Protein AF-0000000078609936 (afdb_homodimer)

Solvent-accessible surface area (backbone atoms only — not comparable to full-atom values): 14461 Å² total; per-residue (Å²): 125,81,81,44,64,32,33,32,39,34,33,35,51,44,32,39,37,24,22,34,67,86,50,51,72,57,31,73,45,75,51,58,82,78,28,38,71,59,34,57,35,74,35,74,93,67,32,30,40,36,34,35,38,33,44,96,86,47,60,43,38,38,35,34,33,41,46,78,72,37,40,74,68,59,70,50,76,42,81,54,53,74,68,55,82,39,42,52,22,44,23,64,28,79,80,76,42,29,40,36,36,30,29,50,79,80,22,31,33,32,36,23,42,66,67,22,80,50,69,47,80,49,41,70,70,94,47,58,59,46,60,43,53,43,60,37,66,82,40,124,80,81,45,63,31,34,32,39,34,34,28,53,45,33,38,36,23,22,35,67,87,50,51,74,58,31,74,44,76,50,58,83,78,30,39,69,60,34,58,38,75,34,72,92,68,32,31,41,36,34,34,38,34,43,94,86,46,60,43,38,38,36,34,33,42,46,76,73,37,41,72,67,60,70,50,75,41,82,54,54,74,69,56,82,40,41,52,23,44,25,63,28,78,80,76,43,29,37,36,36,31,30,50,80,79,23,31,33,33,36,24,40,65,67,23,80,49,69,46,80,50,43,69,68,94,48,55,61,44,59,42,52,42,61,36,66,82,40

Sequence (278 aa):
PNDLPPLLLIVNSDTIDVLYVNGTRTSTFGFLRGSGIQTLDYTYNKNTICRIESRQSSTQLKCVETSKTGKLTDEWIISTVPNLHNIRHMAVDWLTGNFYFVDHTSDTIFVCNFNGTVCVTLIDLDLHNPMAVAVDPTSPNDLPPLLLIVNSDTIDVLYVNGTRTSTFGFLRGSGIQTLDYTYNKNTICRIESRQSSTQLKCVETSKTGKLTDEWIISTVPNLHNIRHMAVDWLTGNFYFVDHTSDTIFVCNFNGTVCVTLIDLDLHNPMAVAVDPTS

Structure (mmCIF, N/CA/C/O backbone):
data_AF-0000000078609936-model_v1
#
loop_
_entity.id
_entity.type
_entity.pdbx_description
1 polymer 'Low-density lipoprotein receptor-related protein 1B'
#
loop_
_atom_site.group_PDB
_atom_site.id
_atom_site.type_symbol
_atom_site.label_atom_id
_atom_site.label_alt_id
_atom_site.label_comp_id
_atom_site.label_asym_id
_atom_site.label_entity_id
_atom_site.label_seq_id
_atom_site.pdbx_PDB_ins_code
_atom_site.Cartn_x
_atom_site.Cartn_y
_atom_site.Cartn_z
_atom_site.occupancy
_atom_site.B_iso_or_equiv
_atom_site.auth_seq_id
_atom_site.auth_comp_id
_atom_site.auth_asym_id
_atom_site.auth_atom_id
_atom_site.pdbx_PDB_model_num
ATOM 1 N N . PRO A 1 1 ? 2.799 -0.999 -29.484 1 37.53 1 PRO A N 1
ATOM 2 C CA . PRO A 1 1 ? 2.389 -1.051 -28.078 1 37.53 1 PRO A CA 1
ATOM 3 C C . PRO A 1 1 ? 2.955 -2.264 -27.344 1 37.53 1 PRO A C 1
ATOM 5 O O . PRO A 1 1 ? 2.744 -3.402 -27.766 1 37.53 1 PRO A O 1
ATOM 8 N N . ASN A 1 2 ? 4.102 -2.424 -27.016 1 45.56 2 ASN A N 1
ATOM 9 C CA . ASN A 1 2 ? 4.762 -3.646 -26.562 1 45.56 2 ASN A CA 1
ATOM 10 C C . ASN A 1 2 ? 4.023 -4.285 -25.391 1 45.56 2 ASN A C 1
ATOM 12 O O . ASN A 1 2 ? 3.715 -3.617 -24.406 1 45.56 2 ASN A O 1
ATOM 16 N N . ASP A 1 3 ? 2.988 -5.176 -25.641 1 59.59 3 ASP A N 1
ATOM 17 C CA . ASP A 1 3 ? 1.826 -5.801 -25.016 1 59.59 3 ASP A CA 1
ATOM 18 C C . ASP A 1 3 ? 2.24 -6.672 -23.828 1 59.59 3 ASP A C 1
ATOM 20 O O . ASP A 1 3 ? 2.127 -7.898 -23.891 1 59.59 3 ASP A O 1
ATOM 24 N N . LEU A 1 4 ? 3.281 -6.297 -23.094 1 68 4 LEU A N 1
ATOM 25 C CA . LEU A 1 4 ? 3.637 -7.215 -22.016 1 68 4 LEU A CA 1
ATOM 26 C C . LEU A 1 4 ? 2.506 -7.324 -21 1 68 4 LEU A C 1
ATOM 28 O O . LEU A 1 4 ? 1.785 -6.352 -20.75 1 68 4 LEU A O 1
ATOM 32 N N . PRO A 1 5 ? 2.385 -8.562 -20.594 1 77 5 PRO A N 1
ATOM 33 C CA . PRO A 1 5 ? 1.375 -8.75 -19.547 1 77 5 PRO A CA 1
ATOM 34 C C . PRO A 1 5 ? 1.674 -7.941 -18.297 1 77 5 PRO A C 1
ATOM 36 O O . PRO A 1 5 ? 2.814 -7.527 -18.078 1 77 5 PRO A O 1
ATOM 39 N N . PRO A 1 6 ? 0.628 -7.66 -17.594 1 84.38 6 PRO A N 1
ATOM 40 C CA . PRO A 1 6 ? 0.841 -6.969 -16.312 1 84.38 6 PRO A CA 1
ATOM 41 C C . PRO A 1 6 ? 1.849 -7.68 -15.422 1 84.38 6 PRO A C 1
ATOM 43 O O . PRO A 1 6 ? 1.932 -8.914 -15.438 1 84.38 6 PRO A O 1
ATOM 46 N N . LEU A 1 7 ? 2.602 -6.875 -14.742 1 88.19 7 LEU A N 1
ATOM 47 C CA . LEU A 1 7 ? 3.6 -7.391 -13.805 1 88.19 7 LEU A CA 1
ATOM 48 C C . LEU A 1 7 ? 3.084 -7.328 -12.375 1 88.19 7 LEU A C 1
ATOM 50 O O . LEU A 1 7 ? 2.361 -6.398 -12.008 1 88.19 7 LEU A O 1
ATOM 54 N N . LEU A 1 8 ? 3.518 -8.312 -11.641 1 90 8 LEU A N 1
ATOM 55 C CA . LEU A 1 8 ? 3.273 -8.352 -10.203 1 90 8 LEU A CA 1
ATOM 56 C C . LEU A 1 8 ? 4.582 -8.219 -9.43 1 90 8 LEU A C 1
ATOM 58 O O . LEU A 1 8 ? 5.59 -8.828 -9.789 1 90 8 LEU A O 1
ATOM 62 N N . LEU A 1 9 ? 4.508 -7.379 -8.492 1 88.69 9 LEU A N 1
ATOM 63 C CA . LEU A 1 9 ? 5.582 -7.277 -7.512 1 88.69 9 LEU A CA 1
ATOM 64 C C . LEU A 1 9 ? 5.168 -7.902 -6.184 1 88.69 9 LEU A C 1
ATOM 66 O O . LEU A 1 9 ? 4.141 -7.531 -5.613 1 88.69 9 LEU A O 1
ATOM 70 N N . ILE A 1 10 ? 5.965 -8.828 -5.75 1 90.31 10 ILE A N 1
ATOM 71 C CA . ILE A 1 10 ? 5.637 -9.539 -4.516 1 90.31 10 ILE A CA 1
ATOM 72 C C . ILE A 1 10 ? 6.789 -9.414 -3.525 1 90.31 10 ILE A C 1
ATOM 74 O O . ILE A 1 10 ? 7.945 -9.672 -3.871 1 90.31 10 ILE A O 1
ATOM 78 N N . VAL A 1 11 ? 6.406 -8.969 -2.41 1 86.5 11 VAL A N 1
ATOM 79 C CA . VAL A 1 11 ? 7.379 -8.961 -1.324 1 86.5 11 VAL A CA 1
ATOM 80 C C . VAL A 1 11 ? 7.25 -10.25 -0.51 1 86.5 11 VAL A C 1
ATOM 82 O O . VAL A 1 11 ? 6.219 -10.492 0.115 1 86.5 11 VAL A O 1
ATOM 85 N N . ASN A 1 12 ? 8.359 -10.867 -0.574 1 85.44 12 ASN A N 1
ATOM 86 C CA . ASN A 1 12 ? 8.492 -12.086 0.213 1 85.44 12 ASN A CA 1
ATOM 87 C C . ASN A 1 12 ? 9.43 -11.891 1.402 1 85.44 12 ASN A C 1
ATOM 89 O O . ASN A 1 12 ? 10.008 -10.812 1.568 1 85.44 12 ASN A O 1
ATOM 93 N N . SER A 1 13 ? 9.43 -12.695 2.457 1 76.62 13 SER A N 1
ATOM 94 C CA . SER A 1 13 ? 10.203 -12.578 3.693 1 76.62 13 SER A CA 1
ATOM 95 C C . SER A 1 13 ? 11.594 -12.023 3.426 1 76.62 13 SER A C 1
ATOM 97 O O . SER A 1 13 ? 12.039 -11.094 4.098 1 76.62 13 SER A O 1
ATOM 99 N N . ASP A 1 14 ? 12.25 -12.469 2.297 1 80.94 14 ASP A N 1
ATOM 100 C CA . ASP A 1 14 ? 13.625 -12.023 2.109 1 80.94 14 ASP A CA 1
ATOM 101 C C . ASP A 1 14 ? 13.883 -11.617 0.66 1 80.94 14 ASP A C 1
ATOM 103 O O . ASP A 1 14 ? 15.023 -11.391 0.263 1 80.94 14 ASP A O 1
ATOM 107 N N . THR A 1 15 ? 12.781 -11.477 -0.071 1 85.5 15 THR A N 1
ATOM 108 C CA . THR A 1 15 ? 12.992 -11.133 -1.472 1 85.5 15 THR A CA 1
ATOM 109 C C . THR A 1 15 ? 11.844 -10.266 -1.991 1 85.5 15 THR A C 1
ATOM 111 O O . THR A 1 15 ? 10.781 -10.195 -1.376 1 85.5 15 THR A O 1
ATOM 114 N N . ILE A 1 16 ? 12.141 -9.586 -3.018 1 85.81 16 ILE A N 1
ATOM 115 C CA . ILE A 1 16 ? 11.133 -9.023 -3.904 1 85.81 16 ILE A CA 1
ATOM 116 C C . ILE A 1 16 ? 11.125 -9.781 -5.23 1 85.81 16 ILE A C 1
ATOM 118 O O . ILE A 1 16 ? 12.156 -9.883 -5.898 1 85.81 16 ILE A O 1
ATOM 122 N N . ASP A 1 17 ? 10 -10.297 -5.551 1 88.75 17 ASP A N 1
ATOM 123 C CA . ASP A 1 17 ? 9.828 -11.008 -6.812 1 88.75 17 ASP A CA 1
ATOM 124 C C . ASP A 1 17 ? 8.992 -10.188 -7.797 1 88.75 17 ASP A C 1
ATOM 126 O O . ASP A 1 17 ? 7.996 -9.578 -7.41 1 88.75 17 ASP A O 1
ATOM 130 N N . VAL A 1 18 ? 9.5 -10.203 -9.016 1 88.25 18 VAL A N 1
ATOM 131 C CA . VAL A 1 18 ? 8.719 -9.625 -10.102 1 88.25 18 VAL A CA 1
ATOM 132 C C . VAL A 1 18 ? 8.258 -10.734 -11.047 1 88.25 18 VAL A C 1
ATOM 134 O O . VAL A 1 18 ? 9.078 -11.523 -11.531 1 88.25 18 VAL A O 1
ATOM 137 N N . LEU A 1 19 ? 6.988 -10.75 -11.234 1 89.25 19 LEU A N 1
ATOM 138 C CA . LEU A 1 19 ? 6.422 -11.805 -12.07 1 89.25 19 LEU A CA 1
ATOM 139 C C . LEU A 1 19 ? 5.336 -11.25 -12.984 1 89.25 19 LEU A C 1
ATOM 141 O O . LEU A 1 19 ? 4.715 -10.227 -12.672 1 89.25 19 LEU A O 1
ATOM 145 N N . TYR A 1 20 ? 5.191 -11.969 -14.109 1 85.44 20 TYR A N 1
ATOM 146 C CA . TYR A 1 20 ? 3.982 -11.727 -14.891 1 85.44 20 TYR A CA 1
ATOM 147 C C . TYR A 1 20 ? 2.764 -12.344 -14.219 1 85.44 20 TYR A C 1
ATOM 149 O O . TYR A 1 20 ? 2.895 -13.266 -13.406 1 85.44 20 TYR A O 1
ATOM 157 N N . VAL A 1 21 ? 1.626 -11.797 -14.539 1 83.44 21 VAL A N 1
ATOM 158 C CA . VAL A 1 21 ? 0.38 -12.242 -13.922 1 83.44 21 VAL A CA 1
ATOM 159 C C . VAL A 1 21 ? 0.156 -13.719 -14.227 1 83.44 21 VAL A C 1
ATOM 161 O O . VAL A 1 21 ? -0.569 -14.406 -13.5 1 83.44 21 VAL A O 1
ATOM 164 N N . ASN A 1 22 ? 0.786 -14.219 -15.203 1 79.06 22 ASN A N 1
ATOM 165 C CA . ASN A 1 22 ? 0.624 -15.633 -15.523 1 79.06 22 ASN A CA 1
ATOM 166 C C . ASN A 1 22 ? 1.526 -16.516 -14.664 1 79.06 22 ASN A C 1
ATOM 168 O O . ASN A 1 22 ? 1.56 -17.734 -14.836 1 79.06 22 ASN A O 1
ATOM 172 N N . GLY A 1 23 ? 2.262 -15.867 -13.844 1 78.94 23 GLY A N 1
ATOM 173 C CA . GLY A 1 23 ? 3.066 -16.609 -12.883 1 78.94 23 GLY A CA 1
ATOM 174 C C . GLY A 1 23 ? 4.527 -16.719 -13.289 1 78.94 23 GLY A C 1
ATOM 175 O O . GLY A 1 23 ? 5.359 -17.172 -12.508 1 78.94 23 GLY A O 1
ATOM 176 N N . THR A 1 24 ? 4.852 -16.25 -14.461 1 82.44 24 THR A N 1
ATOM 177 C CA . THR A 1 24 ? 6.242 -16.312 -14.898 1 82.44 24 THR A CA 1
ATOM 178 C C . THR A 1 24 ? 7.09 -15.281 -14.164 1 82.44 24 THR A C 1
ATOM 180 O O . THR A 1 24 ? 6.805 -14.086 -14.227 1 82.44 24 THR A O 1
ATOM 183 N N . ARG A 1 25 ? 8.094 -15.82 -13.484 1 85.25 25 ARG A N 1
ATOM 184 C CA . ARG A 1 25 ? 8.984 -14.938 -12.742 1 85.25 25 ARG A CA 1
ATOM 185 C C . ARG A 1 25 ? 10 -14.281 -13.672 1 85.25 25 ARG A C 1
ATOM 187 O O . ARG A 1 25 ? 10.617 -14.945 -14.5 1 85.25 25 ARG A O 1
ATOM 194 N N . THR A 1 26 ? 10.141 -13.023 -13.523 1 86.19 26 THR A N 1
ATOM 195 C CA . THR A 1 26 ? 11.062 -12.281 -14.383 1 86.19 26 THR A CA 1
ATOM 196 C C . THR A 1 26 ? 12.328 -11.906 -13.617 1 86.19 26 THR A C 1
ATOM 198 O O . THR A 1 26 ? 13.43 -11.922 -14.18 1 86.19 26 THR A O 1
ATOM 201 N N . SER A 1 27 ? 12.219 -11.531 -12.406 1 86.94 27 SER A N 1
ATOM 202 C CA . SER A 1 27 ? 13.359 -11.133 -11.586 1 86.94 27 SER A CA 1
ATOM 203 C C . SER A 1 27 ? 13.078 -11.352 -10.102 1 86.94 27 SER A C 1
ATOM 205 O O . SER A 1 27 ? 11.914 -11.391 -9.688 1 86.94 27 SER A O 1
ATOM 207 N N . THR A 1 28 ? 14.117 -11.609 -9.398 1 84.69 28 THR A N 1
ATOM 208 C CA . THR A 1 28 ? 14.109 -11.672 -7.941 1 84.69 28 THR A CA 1
ATOM 209 C C . THR A 1 28 ? 15.242 -10.828 -7.359 1 84.69 28 THR A C 1
ATOM 211 O O . THR A 1 28 ? 16.359 -10.828 -7.883 1 84.69 28 THR A O 1
ATOM 214 N N . PHE A 1 29 ? 14.852 -10.031 -6.434 1 80.56 29 PHE A N 1
ATOM 215 C CA . PHE A 1 29 ? 15.852 -9.281 -5.684 1 80.56 29 PHE A CA 1
ATOM 216 C C . PHE A 1 29 ? 15.898 -9.734 -4.23 1 80.56 29 PHE A C 1
ATOM 218 O O . PHE A 1 29 ? 14.875 -9.75 -3.549 1 80.56 29 PHE A O 1
ATOM 225 N N . GLY A 1 30 ? 17.109 -10.078 -3.93 1 78.88 30 GLY A N 1
ATOM 226 C CA . GLY A 1 30 ? 17.297 -10.523 -2.559 1 78.88 30 GLY A CA 1
ATOM 227 C C . GLY A 1 30 ? 17.844 -9.438 -1.646 1 78.88 30 GLY A C 1
ATOM 228 O O . GLY A 1 30 ? 18.594 -8.57 -2.088 1 78.88 30 GLY A O 1
ATOM 229 N N . PHE A 1 31 ? 17.234 -9.375 -0.523 1 76.81 31 PHE A N 1
ATOM 230 C CA . PHE A 1 31 ? 17.875 -8.578 0.516 1 76.81 31 PHE A CA 1
ATOM 231 C C . PHE A 1 31 ? 18.484 -9.469 1.587 1 76.81 31 PHE A C 1
ATOM 233 O O . PHE A 1 31 ? 18.375 -10.688 1.526 1 76.81 31 PHE A O 1
ATOM 240 N N . LEU A 1 32 ? 19.375 -8.906 2.328 1 68 32 LEU A N 1
ATOM 241 C CA . LEU A 1 32 ? 20.141 -9.672 3.311 1 68 32 LEU A CA 1
ATOM 242 C C . LEU A 1 32 ? 19.203 -10.492 4.199 1 68 32 LEU A C 1
ATOM 244 O O . LEU A 1 32 ? 18.125 -10.023 4.578 1 68 32 LEU A O 1
ATOM 248 N N . ARG A 1 33 ? 19.688 -11.727 4.246 1 69.81 33 ARG A N 1
ATOM 249 C CA . ARG A 1 33 ? 18.938 -12.602 5.152 1 69.81 33 ARG A CA 1
ATOM 250 C C . ARG A 1 33 ? 18.781 -11.945 6.523 1 69.81 33 ARG A C 1
ATOM 252 O O . ARG A 1 33 ? 19.703 -11.336 7.043 1 69.81 33 ARG A O 1
ATOM 259 N N . GLY A 1 34 ? 17.703 -12.078 7 1 73.19 34 GLY A N 1
ATOM 260 C CA . GLY A 1 34 ? 17.422 -11.469 8.289 1 73.19 34 GLY A CA 1
ATOM 261 C C . GLY A 1 34 ? 16.922 -10.039 8.172 1 73.19 34 GLY A C 1
ATOM 262 O O . GLY A 1 34 ? 16.531 -9.43 9.164 1 73.19 34 GLY A O 1
ATOM 263 N N . SER A 1 35 ? 17.078 -9.625 6.934 1 77.62 35 SER A N 1
ATOM 264 C CA . SER A 1 35 ? 16.5 -8.289 6.75 1 77.62 35 SER A CA 1
ATOM 265 C C . SER A 1 35 ? 14.984 -8.359 6.602 1 77.62 35 SER A C 1
ATOM 267 O O . SER A 1 35 ? 14.453 -9.281 5.98 1 77.62 35 SER A O 1
ATOM 269 N N . GLY A 1 36 ? 14.352 -7.551 7.359 1 80.19 36 GLY A N 1
ATOM 270 C CA . GLY A 1 36 ? 12.906 -7.426 7.246 1 80.19 36 GLY A CA 1
ATOM 271 C C . GLY A 1 36 ? 12.469 -6.207 6.457 1 80.19 36 GLY A C 1
ATOM 272 O O . GLY A 1 36 ? 13.133 -5.164 6.504 1 80.19 36 GLY A O 1
ATOM 273 N N . ILE A 1 37 ? 11.57 -6.391 5.578 1 83.38 37 ILE A N 1
ATOM 274 C CA . ILE A 1 37 ? 10.93 -5.254 4.914 1 83.38 37 ILE A CA 1
ATOM 275 C C . ILE A 1 37 ? 9.773 -4.738 5.77 1 83.38 37 ILE A C 1
ATOM 277 O O . ILE A 1 37 ? 8.844 -5.488 6.086 1 83.38 37 ILE A O 1
ATOM 281 N N . GLN A 1 38 ? 9.883 -3.48 6.152 1 85.62 38 GLN A N 1
ATOM 282 C CA . GLN A 1 38 ? 8.82 -2.891 6.961 1 85.62 38 GLN A CA 1
ATOM 283 C C . GLN A 1 38 ? 7.641 -2.469 6.094 1 85.62 38 GLN A C 1
ATOM 285 O O . GLN A 1 38 ? 6.484 -2.689 6.461 1 85.62 38 GLN A O 1
ATOM 290 N N . THR A 1 39 ? 7.953 -1.766 5.016 1 87.06 39 THR A N 1
ATOM 291 C CA . THR A 1 39 ? 6.949 -1.295 4.066 1 87.06 39 THR A CA 1
ATOM 292 C C . THR A 1 39 ? 7.574 -1.027 2.701 1 87.06 39 THR A C 1
ATOM 294 O O . THR A 1 39 ? 8.797 -0.937 2.58 1 87.06 39 THR A O 1
ATOM 297 N N . LEU A 1 40 ? 6.672 -0.896 1.697 1 87.88 40 LEU A N 1
ATOM 298 C CA . LEU A 1 40 ? 7.133 -0.568 0.352 1 87.88 40 LEU A CA 1
ATOM 299 C C . LEU A 1 40 ? 6.055 0.188 -0.42 1 87.88 40 LEU A C 1
ATOM 301 O O . LEU A 1 40 ? 4.883 0.167 -0.041 1 87.88 40 LEU A O 1
ATOM 305 N N . ASP A 1 41 ? 6.496 0.862 -1.392 1 88.31 41 ASP A N 1
ATOM 306 C CA . ASP A 1 41 ? 5.598 1.5 -2.35 1 88.31 41 ASP A CA 1
ATOM 307 C C . ASP A 1 41 ? 6.145 1.388 -3.771 1 88.31 41 ASP A C 1
ATOM 309 O O . ASP A 1 41 ? 7.34 1.584 -4 1 88.31 41 ASP A O 1
ATOM 313 N N . TYR A 1 42 ? 5.281 0.998 -4.652 1 86.88 42 TYR A N 1
ATOM 314 C CA . TYR A 1 42 ? 5.625 0.943 -6.07 1 86.88 42 TYR A CA 1
ATOM 315 C C . TYR A 1 42 ? 5.012 2.115 -6.824 1 86.88 42 TYR A C 1
ATOM 317 O O . TYR A 1 42 ? 3.797 2.322 -6.785 1 86.88 42 TYR A O 1
ATOM 325 N N . THR A 1 43 ? 5.887 2.869 -7.477 1 86.62 43 THR A N 1
ATOM 326 C CA . THR A 1 43 ? 5.438 3.992 -8.289 1 86.62 43 THR A CA 1
ATOM 327 C C . THR A 1 43 ? 5.402 3.609 -9.766 1 86.62 43 THR A C 1
ATOM 329 O O . THR A 1 43 ? 6.434 3.613 -10.438 1 86.62 43 THR A O 1
ATOM 332 N N . TYR A 1 44 ? 4.211 3.426 -10.234 1 77.38 44 TYR A N 1
ATOM 333 C CA . TYR A 1 44 ? 4.031 2.92 -11.586 1 77.38 44 TYR A CA 1
ATOM 334 C C . TYR A 1 44 ? 4.578 3.904 -12.617 1 77.38 44 TYR A C 1
ATOM 336 O O . TYR A 1 44 ? 5.215 3.502 -13.594 1 77.38 44 TYR A O 1
ATOM 344 N N . ASN A 1 45 ? 4.328 5.125 -12.352 1 79.62 45 ASN A N 1
ATOM 345 C CA . ASN A 1 45 ? 4.723 6.137 -13.328 1 79.62 45 ASN A CA 1
ATOM 346 C C . ASN A 1 45 ? 6.238 6.293 -13.391 1 79.62 45 ASN A C 1
ATOM 348 O O . ASN A 1 45 ? 6.766 6.855 -14.352 1 79.62 45 ASN A O 1
ATOM 352 N N . LYS A 1 46 ? 6.898 5.805 -12.422 1 84.75 46 LYS A N 1
ATOM 353 C CA . LYS A 1 46 ? 8.352 5.941 -12.391 1 84.75 46 LYS A CA 1
ATOM 354 C C . LYS A 1 46 ? 9.031 4.582 -12.484 1 84.75 46 LYS A C 1
ATOM 356 O O . LYS A 1 46 ? 10.266 4.504 -12.539 1 84.75 46 LYS A O 1
ATOM 361 N N . ASN A 1 47 ? 8.297 3.572 -12.484 1 86.44 47 ASN A N 1
ATOM 362 C CA . ASN A 1 47 ? 8.828 2.215 -12.477 1 86.44 47 ASN A CA 1
ATOM 363 C C . ASN A 1 47 ? 9.859 2.025 -11.367 1 86.44 47 ASN A C 1
ATOM 365 O O . ASN A 1 47 ? 10.961 1.533 -11.617 1 86.44 47 ASN A O 1
ATOM 369 N N . THR A 1 48 ? 9.469 2.391 -10.234 1 90.5 48 THR A N 1
ATOM 370 C CA . THR A 1 48 ? 10.391 2.383 -9.102 1 90.5 48 THR A CA 1
ATOM 371 C C . THR A 1 48 ? 9.742 1.744 -7.879 1 90.5 48 THR A C 1
ATOM 373 O O . THR A 1 48 ? 8.578 2.004 -7.582 1 90.5 48 THR A O 1
ATOM 376 N N . ILE A 1 49 ? 10.547 0.938 -7.203 1 89.88 49 ILE A N 1
ATOM 377 C CA . ILE A 1 49 ? 10.164 0.369 -5.914 1 89.88 49 ILE A CA 1
ATOM 378 C C . ILE A 1 49 ? 10.984 1.017 -4.801 1 89.88 49 ILE A C 1
ATOM 380 O O . ILE A 1 49 ? 12.219 1.025 -4.855 1 89.88 49 ILE A O 1
ATOM 384 N N . CYS A 1 50 ? 10.305 1.56 -3.885 1 92.81 50 CYS A N 1
ATOM 385 C CA . CYS A 1 50 ? 10.969 2.027 -2.678 1 92.81 50 CYS A CA 1
ATOM 386 C C . CYS A 1 50 ? 10.523 1.223 -1.461 1 92.81 50 CYS A C 1
ATOM 388 O O . CYS A 1 50 ? 9.344 0.896 -1.326 1 92.81 50 CYS A O 1
ATOM 390 N N . ARG A 1 51 ? 11.492 0.935 -0.581 1 91.12 51 ARG A N 1
ATOM 391 C CA . ARG A 1 51 ? 11.203 0.095 0.575 1 91.12 51 ARG A CA 1
ATOM 392 C C . ARG A 1 51 ? 12.008 0.534 1.792 1 91.12 51 ARG A C 1
ATOM 394 O O . ARG A 1 51 ? 13.102 1.084 1.651 1 91.12 51 ARG A O 1
ATOM 401 N N . ILE A 1 52 ? 11.406 0.309 2.873 1 92.31 52 ILE A N 1
ATOM 402 C CA . ILE A 1 52 ? 12.148 0.43 4.125 1 92.31 52 ILE A CA 1
ATOM 403 C C . ILE A 1 52 ? 12.578 -0.953 4.605 1 92.31 52 ILE A C 1
ATOM 405 O O . ILE A 1 52 ? 11.742 -1.813 4.879 1 92.31 52 ILE A O 1
ATOM 409 N N . GLU A 1 53 ? 13.867 -1.1 4.66 1 89.25 53 GLU A N 1
ATOM 410 C CA . GLU A 1 53 ? 14.484 -2.371 5.031 1 89.25 53 GLU A CA 1
ATOM 411 C C . GLU A 1 53 ? 15.164 -2.277 6.395 1 89.25 53 GLU A C 1
ATOM 413 O O . GLU A 1 53 ? 15.953 -1.366 6.637 1 89.25 53 GLU A O 1
ATOM 418 N N . SER A 1 54 ? 14.695 -3.225 7.242 1 88.75 54 SER A N 1
ATOM 419 C CA . SER A 1 54 ? 15.32 -3.293 8.555 1 88.75 54 SER A CA 1
ATOM 420 C C . SER A 1 54 ? 16.328 -4.441 8.633 1 88.75 54 SER A C 1
ATOM 422 O O . SER A 1 54 ? 16.016 -5.562 8.219 1 88.75 54 SER A O 1
ATOM 424 N N . ARG A 1 55 ? 17.547 -4.074 9.07 1 84.56 55 ARG A N 1
ATOM 425 C CA . ARG A 1 55 ? 18.594 -5.039 9.383 1 84.56 55 ARG A CA 1
ATOM 426 C C . ARG A 1 55 ? 18.875 -5.078 10.883 1 84.56 55 ARG A C 1
ATOM 428 O O . ARG A 1 55 ? 18.234 -4.363 11.656 1 84.56 55 ARG A O 1
ATOM 435 N N . GLN A 1 56 ? 19.641 -6.004 11.25 1 82.31 56 GLN A N 1
ATOM 436 C CA . GLN A 1 56 ? 19.984 -6.133 12.664 1 82.31 56 GLN A CA 1
ATOM 437 C C . GLN A 1 56 ? 20.484 -4.812 13.227 1 82.31 56 GLN A C 1
ATOM 439 O O . GLN A 1 56 ? 20.156 -4.445 14.359 1 82.31 56 GLN A O 1
ATOM 444 N N . SER A 1 57 ? 21.156 -3.998 12.438 1 82.44 57 SER A N 1
ATOM 445 C CA . SER A 1 57 ? 21.828 -2.838 13.016 1 82.44 57 SER A CA 1
ATOM 446 C C . SER A 1 57 ? 21.297 -1.538 12.422 1 82.44 57 SER A C 1
ATOM 448 O O . SER A 1 57 ? 21.656 -0.45 12.875 1 82.44 57 SER A O 1
ATOM 450 N N . SER A 1 58 ? 20.531 -1.675 11.453 1 87.38 58 SER A N 1
ATOM 451 C CA . SER A 1 58 ? 20.141 -0.42 10.812 1 87.38 58 SER A CA 1
ATOM 452 C C . SER A 1 58 ? 18.859 -0.578 10.016 1 87.38 58 SER A C 1
ATOM 454 O O . SER A 1 58 ? 18.484 -1.691 9.633 1 87.38 58 SER A O 1
ATOM 456 N N . THR A 1 59 ? 18.172 0.504 9.906 1 92.81 59 THR A N 1
ATOM 457 C CA . THR A 1 59 ? 17.031 0.63 9.016 1 92.81 59 THR A CA 1
ATOM 458 C C . THR A 1 59 ? 17.328 1.613 7.887 1 92.81 59 THR A C 1
ATOM 460 O O . THR A 1 59 ? 17.859 2.701 8.125 1 92.81 59 THR A O 1
ATOM 463 N N . GLN A 1 60 ? 17.031 1.147 6.637 1 92.62 60 GLN A N 1
ATOM 464 C CA . GLN A 1 60 ? 17.344 1.986 5.484 1 92.62 60 GLN A CA 1
ATOM 465 C C . GLN A 1 60 ? 16.156 2.1 4.547 1 92.62 60 GLN A C 1
ATOM 467 O O . GLN A 1 60 ? 15.375 1.155 4.41 1 92.62 60 GLN A O 1
ATOM 472 N N . LEU A 1 61 ? 16.094 3.293 3.967 1 95.81 61 LEU A N 1
ATOM 473 C CA . LEU A 1 61 ? 15.219 3.49 2.82 1 95.81 61 LEU A CA 1
ATOM 474 C C . LEU A 1 61 ? 15.977 3.293 1.512 1 95.81 61 LEU A C 1
ATOM 476 O O . LEU A 1 61 ? 16.969 3.98 1.254 1 95.81 61 LEU A O 1
ATOM 480 N N . LYS A 1 62 ? 15.484 2.297 0.689 1 92.5 62 LYS A N 1
ATOM 481 C CA . LYS A 1 62 ? 16.109 1.965 -0.588 1 92.5 62 LYS A CA 1
ATOM 482 C C . LYS A 1 62 ? 15.094 2.004 -1.725 1 92.5 62 LYS A C 1
ATOM 484 O O . LYS A 1 62 ? 13.945 1.58 -1.554 1 92.5 62 LYS A O 1
ATOM 489 N N . CYS A 1 63 ? 15.57 2.477 -2.84 1 93.31 63 CYS A N 1
ATOM 490 C CA . CYS A 1 63 ? 14.75 2.48 -4.043 1 93.31 63 CYS A CA 1
ATOM 491 C C . CYS A 1 63 ? 15.477 1.81 -5.203 1 93.31 63 CYS A C 1
ATOM 493 O O . CYS A 1 63 ? 16.703 1.85 -5.277 1 93.31 63 CYS A O 1
ATOM 495 N N . VAL A 1 64 ? 14.656 1.108 -6.004 1 90.81 64 VAL A N 1
ATOM 496 C CA . VAL A 1 64 ? 15.211 0.422 -7.164 1 90.81 64 VAL A CA 1
ATOM 497 C C . VAL A 1 64 ? 14.297 0.636 -8.375 1 90.81 64 VAL A C 1
ATOM 499 O O . VAL A 1 64 ? 13.07 0.608 -8.25 1 90.81 64 VAL A O 1
ATOM 502 N N . GLU A 1 65 ? 14.898 0.853 -9.5 1 90.5 65 GLU A N 1
ATOM 503 C CA . GLU A 1 65 ? 14.148 0.968 -10.742 1 90.5 65 GLU A CA 1
ATOM 504 C C . GLU A 1 65 ? 13.883 -0.404 -11.352 1 90.5 65 GLU A C 1
ATOM 506 O O . GLU A 1 65 ? 14.719 -1.304 -11.258 1 90.5 65 GLU A O 1
ATOM 511 N N . THR A 1 66 ? 12.664 -0.509 -11.898 1 84.81 66 THR A N 1
ATOM 512 C CA . THR A 1 66 ? 12.305 -1.722 -12.625 1 84.81 66 THR A CA 1
ATOM 513 C C . THR A 1 66 ? 12.141 -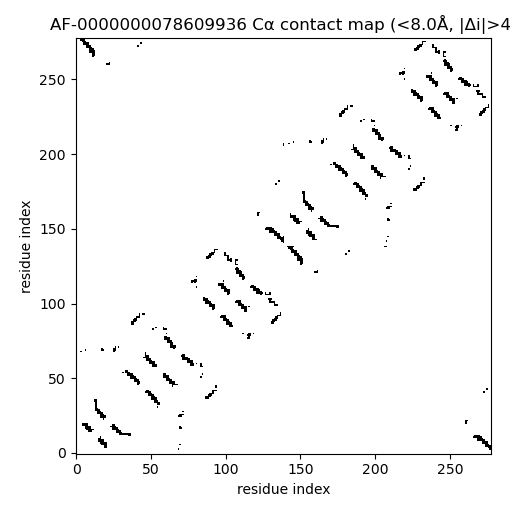1.434 -14.109 1 84.81 66 THR A C 1
ATOM 515 O O . THR A 1 66 ? 11.594 -0.397 -14.492 1 84.81 66 THR A O 1
ATOM 518 N N . SER A 1 67 ? 12.672 -2.293 -14.961 1 85 67 SER A N 1
ATOM 519 C CA . SER A 1 67 ? 12.43 -2.16 -16.391 1 85 67 SER A CA 1
ATOM 520 C C . SER A 1 67 ? 11.023 -2.609 -16.766 1 85 67 SER A C 1
ATOM 522 O O . SER A 1 67 ? 10.312 -3.18 -15.938 1 85 67 SER A O 1
ATOM 524 N N . LYS A 1 68 ? 10.727 -2.381 -18.016 1 77.88 68 LYS A N 1
ATOM 525 C CA . LYS A 1 68 ? 9.422 -2.799 -18.5 1 77.88 68 LYS A CA 1
ATOM 526 C C . LYS A 1 68 ? 9.297 -4.32 -18.516 1 77.88 68 LYS A C 1
ATOM 528 O O . LYS A 1 68 ? 8.188 -4.855 -18.484 1 77.88 68 LYS A O 1
ATOM 533 N N . THR A 1 69 ? 10.406 -4.953 -18.453 1 78.19 69 THR A N 1
ATOM 534 C CA . THR A 1 69 ? 10.406 -6.41 -18.469 1 78.19 69 THR A CA 1
ATOM 535 C C . THR A 1 69 ? 10.57 -6.957 -17.047 1 78.19 69 THR A C 1
ATOM 537 O O . THR A 1 69 ? 10.734 -8.164 -16.859 1 78.19 69 THR A O 1
ATOM 540 N N . GLY A 1 70 ? 10.531 -6.031 -16.125 1 82 70 GLY A N 1
ATOM 541 C CA . GLY A 1 70 ? 10.562 -6.453 -14.727 1 82 70 GLY A CA 1
ATOM 542 C C . GLY A 1 70 ? 11.969 -6.676 -14.203 1 82 70 GLY A C 1
ATOM 543 O O . GLY A 1 70 ? 12.148 -7.238 -13.117 1 82 70 GLY A O 1
ATOM 544 N N . LYS A 1 71 ? 12.945 -6.301 -15 1 85 71 LYS A N 1
ATOM 545 C CA . LYS A 1 71 ? 14.32 -6.391 -14.508 1 85 71 LYS A CA 1
ATOM 546 C C . LYS A 1 71 ? 14.633 -5.238 -13.555 1 85 71 LYS A C 1
ATOM 548 O O . LYS A 1 71 ? 14.273 -4.09 -13.828 1 85 71 LYS A O 1
ATOM 553 N N . LEU A 1 72 ? 15.211 -5.652 -12.422 1 83.38 72 LEU A N 1
ATOM 554 C CA . LEU A 1 72 ? 15.648 -4.633 -11.469 1 83.38 72 LEU A CA 1
ATOM 555 C C . LEU A 1 72 ? 17.016 -4.07 -11.867 1 83.38 72 LEU A C 1
ATOM 557 O O . LEU A 1 72 ? 17.953 -4.828 -12.125 1 83.38 72 LEU A O 1
ATOM 561 N N . THR A 1 73 ? 17.125 -2.78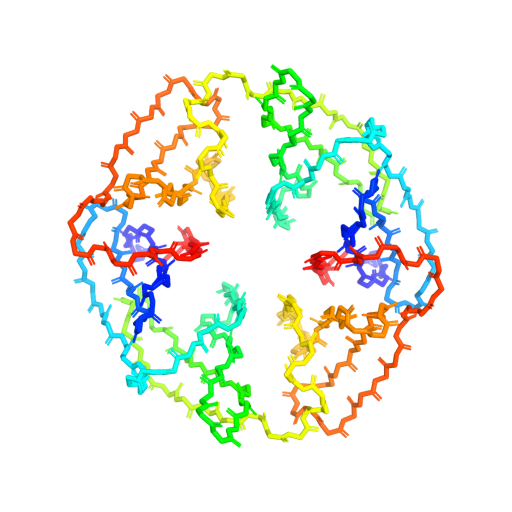9 -12 1 84 73 THR A N 1
ATOM 562 C CA . THR A 1 73 ? 18.312 -2.156 -12.578 1 84 73 THR A CA 1
ATOM 563 C C . THR A 1 73 ? 19.062 -1.357 -11.516 1 84 73 THR A C 1
ATOM 565 O O . THR A 1 73 ? 19.703 -1.935 -10.633 1 84 73 THR A O 1
ATOM 568 N N . ASP A 1 74 ? 18.906 -0.091 -11.422 1 86.38 74 ASP A N 1
ATOM 569 C CA . ASP A 1 74 ? 19.656 0.796 -10.539 1 86.38 74 ASP A CA 1
ATOM 570 C C . ASP A 1 74 ? 18.984 0.914 -9.172 1 86.38 74 ASP A C 1
ATOM 572 O O . ASP A 1 74 ? 17.766 1.08 -9.086 1 86.38 74 ASP A O 1
ATOM 576 N N . GLU A 1 75 ? 19.828 0.747 -8.164 1 89.12 75 GLU A N 1
ATOM 577 C CA . GLU A 1 75 ? 19.359 0.917 -6.793 1 89.12 75 GLU A CA 1
ATOM 578 C C . GLU A 1 75 ? 20.094 2.053 -6.09 1 89.12 75 GLU A C 1
ATOM 580 O O . GLU A 1 75 ? 21.297 2.23 -6.281 1 89.12 75 GLU A O 1
ATOM 585 N N . TRP A 1 76 ? 19.328 2.877 -5.246 1 93.56 76 TRP A N 1
ATOM 586 C CA . TRP A 1 76 ? 19.938 3.93 -4.445 1 93.56 76 TRP A CA 1
ATOM 587 C C . TRP A 1 76 ? 19.359 3.959 -3.037 1 93.56 76 TRP A C 1
ATOM 589 O O . TRP A 1 76 ? 18.266 3.43 -2.803 1 93.56 76 TRP A O 1
ATOM 599 N N . ILE A 1 77 ? 20.172 4.508 -2.154 1 93.81 77 ILE A N 1
ATOM 600 C CA . ILE A 1 77 ? 19.812 4.559 -0.741 1 93.81 77 ILE A CA 1
ATOM 601 C C . ILE A 1 77 ? 19.516 6 -0.33 1 93.81 77 ILE A C 1
ATOM 603 O O . ILE A 1 77 ? 20.25 6.918 -0.723 1 93.81 77 ILE A O 1
ATOM 607 N N . ILE A 1 78 ? 18.438 6.18 0.408 1 95.06 78 ILE A N 1
ATOM 608 C CA . ILE A 1 78 ? 18.156 7.453 1.056 1 95.06 78 ILE A CA 1
ATOM 609 C C . ILE A 1 78 ? 18.375 7.332 2.561 1 95.06 78 ILE A C 1
ATOM 611 O O . ILE A 1 78 ? 17.594 6.691 3.262 1 95.06 78 ILE A O 1
ATOM 615 N N . SER A 1 79 ? 19.328 7.922 3.102 1 89.94 79 SER A N 1
ATOM 616 C CA . SER A 1 79 ? 19.781 7.676 4.469 1 89.94 79 SER A CA 1
ATOM 617 C C . SER A 1 79 ? 19.422 8.844 5.383 1 89.94 79 SER A C 1
ATOM 619 O O . SER A 1 79 ? 19.656 8.789 6.59 1 89.94 79 SER A O 1
ATOM 621 N N . THR A 1 80 ? 18.828 9.797 4.879 1 91.62 80 THR A N 1
ATOM 622 C CA . THR A 1 80 ? 18.672 11.039 5.633 1 91.62 80 THR A CA 1
ATOM 623 C C . THR A 1 80 ? 17.312 11.094 6.312 1 91.62 80 THR A C 1
ATOM 625 O O . THR A 1 80 ? 17.047 11.992 7.125 1 91.62 80 THR A O 1
ATOM 628 N N . VAL A 1 81 ? 16.438 10.156 6.039 1 94.12 81 VAL A N 1
ATOM 629 C CA . VAL A 1 81 ? 15.109 10.164 6.633 1 94.12 81 VAL A CA 1
ATOM 630 C C . VAL A 1 81 ? 15.195 9.75 8.102 1 94.12 81 VAL A C 1
ATOM 632 O O . VAL A 1 81 ? 15.766 8.703 8.43 1 94.12 81 VAL A O 1
ATOM 635 N N . PRO A 1 82 ? 14.641 10.5 8.953 1 92.19 82 PRO A N 1
ATOM 636 C CA . PRO A 1 82 ? 14.727 10.18 10.383 1 92.19 82 PRO A CA 1
ATOM 637 C C . PRO A 1 82 ? 13.766 9.07 10.797 1 92.19 82 PRO A C 1
ATOM 639 O O . PRO A 1 82 ? 12.766 8.828 10.117 1 92.19 82 PRO A O 1
ATOM 642 N N . ASN A 1 83 ? 14.055 8.43 11.844 1 92.25 83 ASN A N 1
ATOM 643 C CA . ASN A 1 83 ? 13.188 7.516 12.578 1 92.25 83 ASN A CA 1
ATOM 644 C C . ASN A 1 83 ? 12.594 6.453 11.656 1 92.25 83 ASN A C 1
ATOM 646 O O . ASN A 1 83 ? 11.422 6.09 11.805 1 92.25 83 ASN A O 1
ATOM 650 N N . LEU A 1 84 ? 13.297 5.973 10.773 1 94.56 84 LEU A N 1
ATOM 651 C CA . LEU A 1 84 ? 12.828 4.969 9.828 1 94.56 84 LEU A CA 1
ATOM 652 C C . LEU A 1 84 ? 12.312 3.729 10.555 1 94.56 84 LEU A C 1
ATOM 654 O O . LEU A 1 84 ? 11.398 3.057 10.07 1 94.56 84 LEU A O 1
ATOM 658 N N . HIS A 1 85 ? 12.844 3.41 11.727 1 92.75 85 HIS A N 1
ATOM 659 C CA . HIS A 1 85 ? 12.469 2.215 12.469 1 92.75 85 HIS A CA 1
ATOM 660 C C . HIS A 1 85 ? 11.031 2.314 12.992 1 92.75 85 HIS A C 1
ATOM 662 O O . HIS A 1 85 ? 10.422 1.302 13.336 1 92.75 85 HIS A O 1
ATOM 668 N N . ASN A 1 86 ? 10.547 3.531 13 1 94.81 86 ASN A N 1
ATOM 669 C CA . ASN A 1 86 ? 9.195 3.744 13.508 1 94.81 86 ASN A CA 1
ATOM 670 C C . ASN A 1 86 ? 8.164 3.703 12.383 1 94.81 86 ASN A C 1
ATOM 672 O O . ASN A 1 86 ? 6.961 3.768 12.641 1 94.81 86 ASN A O 1
ATOM 676 N N . ILE A 1 87 ? 8.594 3.557 11.195 1 95.06 87 ILE A N 1
ATOM 677 C CA . ILE A 1 87 ? 7.684 3.727 10.062 1 95.06 87 ILE A CA 1
ATOM 678 C C . ILE A 1 87 ? 6.836 2.467 9.891 1 95.06 87 ILE A C 1
ATOM 680 O O . ILE A 1 87 ? 7.371 1.358 9.812 1 95.06 87 ILE A O 1
ATOM 684 N N . ARG A 1 88 ? 5.594 2.719 9.836 1 90 88 ARG A N 1
ATOM 685 C CA . ARG A 1 88 ? 4.652 1.628 9.609 1 90 88 ARG A CA 1
ATOM 686 C C . ARG A 1 88 ? 4.312 1.496 8.133 1 90 88 ARG A C 1
ATOM 688 O O . ARG A 1 88 ? 4.113 0.387 7.629 1 90 88 ARG A O 1
ATOM 695 N N . HIS A 1 89 ? 4.121 2.623 7.492 1 91.31 89 HIS A N 1
ATOM 696 C CA . HIS A 1 89 ? 3.723 2.646 6.09 1 91.31 89 HIS A CA 1
ATOM 697 C C . HIS A 1 89 ? 4.32 3.85 5.367 1 91.31 89 HIS A C 1
ATOM 699 O O . HIS A 1 89 ? 4.645 4.859 6 1 91.31 89 HIS A O 1
ATOM 705 N N . MET A 1 90 ? 4.426 3.689 4.039 1 94.19 90 MET A N 1
ATOM 706 C CA . MET A 1 90 ? 4.996 4.746 3.207 1 94.19 90 MET A CA 1
ATOM 707 C C . MET A 1 90 ? 4.234 4.871 1.892 1 94.19 90 MET A C 1
ATOM 709 O O . MET A 1 90 ? 3.783 3.869 1.332 1 94.19 90 MET A O 1
ATOM 713 N N . ALA A 1 91 ? 4.102 6.09 1.45 1 92.44 91 ALA A N 1
ATOM 714 C CA . ALA A 1 91 ? 3.592 6.398 0.117 1 92.44 91 ALA A CA 1
ATOM 715 C C . ALA A 1 91 ? 4.52 7.363 -0.616 1 92.44 91 ALA A C 1
ATOM 717 O O . ALA A 1 91 ? 5.098 8.266 -0.002 1 92.44 91 ALA A O 1
ATOM 718 N N . VAL A 1 92 ? 4.59 7.18 -1.914 1 93.31 92 VAL A N 1
ATOM 719 C CA . VAL A 1 92 ? 5.449 8.031 -2.73 1 93.31 92 VAL A CA 1
ATOM 720 C C . VAL A 1 92 ? 4.598 8.82 -3.721 1 93.31 92 VAL A C 1
ATOM 722 O O . VAL A 1 92 ? 3.758 8.258 -4.422 1 93.31 92 VAL A O 1
ATOM 725 N N . ASP A 1 93 ? 4.859 10.109 -3.709 1 90.69 93 ASP A N 1
ATOM 726 C CA . ASP A 1 93 ? 4.266 10.977 -4.723 1 90.69 93 ASP A CA 1
ATOM 727 C C . ASP A 1 93 ? 5.051 10.906 -6.031 1 90.69 93 ASP A C 1
ATOM 729 O O . ASP A 1 93 ? 6.16 11.438 -6.125 1 90.69 93 ASP A O 1
ATOM 733 N N . TRP A 1 94 ? 4.434 10.391 -7.031 1 86.5 94 TRP A N 1
ATOM 734 C CA . TRP A 1 94 ? 5.188 10.164 -8.258 1 86.5 94 TRP A CA 1
ATOM 735 C C . TRP A 1 94 ? 5.469 11.477 -8.977 1 86.5 94 TRP A C 1
ATOM 737 O O . TRP A 1 94 ? 6.367 11.547 -9.82 1 86.5 94 TRP A O 1
ATOM 747 N N . LEU A 1 95 ? 4.785 12.453 -8.695 1 87.88 95 LEU A N 1
ATOM 748 C CA . LEU A 1 95 ? 4.988 13.742 -9.352 1 87.88 95 LEU A CA 1
ATOM 749 C C . LEU A 1 95 ? 6.164 14.484 -8.727 1 87.88 95 LEU A C 1
ATOM 751 O O . LEU A 1 95 ? 7.066 14.93 -9.438 1 87.88 95 LEU A O 1
ATOM 755 N N . THR A 1 96 ? 6.18 14.648 -7.488 1 91 96 THR A N 1
ATOM 756 C CA . THR A 1 96 ? 7.199 15.445 -6.816 1 91 96 THR A CA 1
ATOM 757 C C . THR A 1 96 ? 8.352 14.562 -6.344 1 91 96 THR A C 1
ATOM 759 O O . THR A 1 96 ? 9.461 15.055 -6.109 1 91 96 THR A O 1
ATOM 762 N N . GLY A 1 97 ? 8.031 13.383 -6.16 1 92.88 97 GLY A N 1
ATOM 763 C CA . GLY A 1 97 ? 9.016 12.469 -5.602 1 92.88 97 GLY A CA 1
ATOM 764 C C . GLY A 1 97 ? 9.055 12.484 -4.086 1 92.88 97 GLY A C 1
ATOM 765 O O . GLY A 1 97 ? 9.906 11.828 -3.477 1 92.88 97 GLY A O 1
ATOM 766 N N . ASN A 1 98 ? 8.125 13.148 -3.5 1 94.88 98 ASN A N 1
ATOM 767 C CA . ASN A 1 98 ? 8.102 13.219 -2.043 1 94.88 98 ASN A CA 1
ATOM 768 C C . ASN A 1 98 ? 7.652 11.891 -1.431 1 94.88 98 ASN A C 1
ATOM 770 O O . ASN A 1 98 ? 6.859 11.164 -2.029 1 94.88 98 ASN A O 1
ATOM 774 N N . PHE A 1 99 ? 8.156 11.648 -0.22 1 96.31 99 PHE A N 1
ATOM 775 C CA . PHE A 1 99 ? 7.781 10.484 0.569 1 96.31 99 PHE A CA 1
ATOM 776 C C . PHE A 1 99 ? 6.859 10.875 1.717 1 96.31 99 PHE A C 1
ATOM 778 O O . PHE A 1 99 ? 7.129 11.844 2.434 1 96.31 99 PHE A O 1
ATOM 785 N N . TYR A 1 100 ? 5.852 10.141 1.9 1 94.88 100 TYR A N 1
ATOM 786 C CA . TYR A 1 100 ? 4.957 10.305 3.043 1 94.88 100 TYR A CA 1
ATOM 787 C C . TYR A 1 100 ? 5.02 9.086 3.955 1 94.88 100 TYR A C 1
ATOM 789 O O . TYR A 1 100 ? 4.93 7.945 3.488 1 94.88 100 TYR A O 1
ATOM 797 N N . PHE A 1 101 ? 5.125 9.367 5.234 1 96.12 101 PHE A N 1
ATOM 798 C CA . PHE A 1 101 ? 5.363 8.281 6.18 1 96.12 101 PHE A CA 1
ATOM 799 C C . PHE A 1 101 ? 4.348 8.32 7.316 1 96.12 101 PHE A C 1
ATOM 801 O O . PHE A 1 101 ? 3.992 9.391 7.801 1 96.12 101 PHE A O 1
ATOM 808 N N . VAL A 1 102 ? 3.996 7.152 7.695 1 94.5 102 VAL A N 1
ATOM 809 C CA . VAL A 1 102 ? 3.25 6.977 8.938 1 94.5 102 VAL A CA 1
ATOM 810 C C . VAL A 1 102 ? 4.199 6.543 10.055 1 94.5 102 VAL A C 1
ATOM 812 O O . VAL A 1 102 ? 4.797 5.465 9.984 1 94.5 102 VAL A O 1
ATOM 815 N N . ASP A 1 103 ? 4.348 7.375 10.984 1 95.31 103 ASP A N 1
ATOM 816 C CA . ASP A 1 103 ? 5.094 7.012 12.18 1 95.31 103 ASP A CA 1
ATOM 817 C C . ASP A 1 103 ? 4.16 6.484 13.273 1 95.31 103 ASP A C 1
ATOM 819 O O . ASP A 1 103 ? 3.41 7.254 13.875 1 95.31 103 ASP A O 1
ATOM 823 N N . HIS A 1 104 ? 4.281 5.215 13.586 1 91 104 HIS A N 1
ATOM 824 C CA . HIS A 1 104 ? 3.322 4.598 14.5 1 91 104 HIS A CA 1
ATOM 825 C C . HIS A 1 104 ? 3.699 4.852 15.953 1 91 104 HIS A C 1
ATOM 827 O O . HIS A 1 104 ? 2.887 4.637 16.859 1 91 104 HIS A O 1
ATOM 833 N N . THR A 1 105 ? 4.934 5.137 16.234 1 93.62 105 THR A N 1
ATOM 834 C CA . THR A 1 105 ? 5.363 5.418 17.609 1 93.62 105 THR A CA 1
ATOM 835 C C . THR A 1 105 ? 4.867 6.789 18.062 1 93.62 105 THR A C 1
ATOM 837 O O . THR A 1 105 ? 4.324 6.926 19.156 1 93.62 105 THR A O 1
ATOM 840 N N . SER A 1 106 ? 5.027 7.852 17.234 1 93.5 106 SER A N 1
ATOM 841 C CA . SER A 1 106 ? 4.621 9.211 17.578 1 93.5 106 SER A CA 1
ATOM 842 C C . SER A 1 106 ? 3.203 9.5 17.094 1 93.5 106 SER A C 1
ATOM 844 O O . SER A 1 106 ? 2.641 10.555 17.406 1 93.5 106 SER A O 1
ATOM 846 N N . ASP A 1 107 ? 2.648 8.617 16.391 1 93.56 107 ASP A N 1
ATOM 847 C CA . ASP A 1 107 ? 1.335 8.82 15.789 1 93.56 107 ASP A CA 1
ATOM 848 C C . ASP A 1 107 ? 1.307 10.102 14.961 1 93.56 107 ASP A C 1
ATOM 850 O O . ASP A 1 107 ? 0.465 10.969 15.188 1 93.56 107 ASP A O 1
ATOM 854 N N . THR A 1 108 ? 2.184 10.148 13.969 1 93.69 108 THR A N 1
ATOM 855 C CA . THR A 1 108 ? 2.275 11.305 13.094 1 93.69 108 THR A CA 1
ATOM 856 C C . THR A 1 108 ? 2.43 10.875 11.641 1 93.69 108 THR A C 1
ATOM 858 O O . THR A 1 108 ? 2.785 9.727 11.359 1 93.69 108 THR A O 1
ATOM 861 N N . ILE A 1 109 ? 2.055 11.781 10.805 1 94.06 109 ILE A N 1
ATOM 862 C CA . ILE A 1 109 ? 2.379 11.703 9.391 1 94.06 109 ILE A CA 1
ATOM 863 C C . ILE A 1 109 ? 3.369 12.805 9.023 1 94.06 109 ILE A C 1
ATOM 865 O O . ILE A 1 109 ? 3.146 13.977 9.336 1 94.06 109 ILE A O 1
ATOM 869 N N . PHE A 1 110 ? 4.434 12.398 8.336 1 95.44 110 PHE A N 1
ATOM 870 C CA . PHE A 1 110 ? 5.387 13.406 7.895 1 95.44 110 PHE A CA 1
ATOM 871 C C . PHE A 1 110 ? 5.812 13.156 6.457 1 95.44 110 PHE A C 1
ATOM 873 O O . PHE A 1 110 ? 5.547 12.086 5.902 1 95.44 110 PHE A O 1
ATOM 880 N N . VAL A 1 111 ? 6.344 14.242 5.902 1 95.25 111 VAL A N 1
ATOM 881 C CA . VAL A 1 111 ? 6.754 14.195 4.504 1 95.25 111 VAL A CA 1
ATOM 882 C C . VAL A 1 111 ? 8.227 14.57 4.383 1 95.25 111 VAL A C 1
ATOM 884 O O . VAL A 1 111 ? 8.727 15.398 5.148 1 95.25 111 VAL A O 1
ATOM 887 N N . CYS A 1 112 ? 8.898 13.82 3.553 1 96.81 112 CYS A N 1
ATOM 888 C CA . CYS A 1 112 ? 10.266 14.172 3.174 1 96.81 112 CYS A CA 1
ATOM 889 C C . CYS A 1 112 ? 10.375 14.391 1.669 1 96.81 112 CYS A C 1
ATOM 891 O O . CYS A 1 112 ? 9.656 13.766 0.892 1 96.81 112 CYS A O 1
ATOM 893 N N . ASN A 1 113 ? 11.281 15.328 1.325 1 96.44 113 ASN A N 1
ATOM 894 C CA . ASN A 1 113 ? 11.516 15.508 -0.104 1 96.44 113 ASN A CA 1
ATOM 895 C C . ASN A 1 113 ? 12.25 14.312 -0.707 1 96.44 113 ASN A C 1
ATOM 897 O O . ASN A 1 113 ? 12.617 13.383 0.01 1 96.44 113 ASN A O 1
ATOM 901 N N . PHE A 1 114 ? 12.453 14.352 -2.045 1 93.5 114 PHE A N 1
ATOM 902 C CA . PHE A 1 114 ? 12.859 13.195 -2.838 1 93.5 114 PHE A CA 1
ATOM 903 C C . PHE A 1 114 ? 14.203 12.656 -2.355 1 93.5 114 PHE A C 1
ATOM 905 O O . PHE A 1 114 ? 14.484 11.461 -2.494 1 93.5 114 PHE A O 1
ATOM 912 N N . ASN A 1 115 ? 14.977 13.461 -1.756 1 94 115 ASN A N 1
ATOM 913 C CA . ASN A 1 115 ? 16.281 12.992 -1.294 1 94 115 ASN A CA 1
ATOM 914 C C . ASN A 1 115 ? 16.328 12.875 0.226 1 94 115 ASN A C 1
ATOM 916 O O . ASN A 1 115 ? 17.375 12.562 0.797 1 94 115 ASN A O 1
ATOM 920 N N . GLY A 1 116 ? 15.219 13.086 0.888 1 95.12 116 GLY A N 1
ATOM 921 C CA . GLY A 1 116 ? 15.094 12.859 2.32 1 95.12 116 GLY A CA 1
ATOM 922 C C . GLY A 1 116 ? 15.773 13.93 3.152 1 95.12 116 GLY A C 1
ATOM 923 O O . GLY A 1 116 ? 15.883 13.797 4.371 1 95.12 116 GLY A O 1
ATOM 924 N N . THR A 1 117 ? 16.297 15.016 2.555 1 94.88 117 THR A N 1
ATOM 925 C CA . THR A 1 117 ? 17.078 16.016 3.271 1 94.88 117 THR A CA 1
ATOM 926 C C . THR A 1 117 ? 16.156 16.953 4.066 1 94.88 117 THR A C 1
ATOM 928 O O . THR A 1 117 ? 16.578 17.5 5.09 1 94.88 117 THR A O 1
ATOM 931 N N . VAL A 1 118 ? 14.984 17.219 3.578 1 96.56 118 VAL A N 1
ATOM 932 C CA . VAL A 1 118 ? 14 18.031 4.277 1 96.56 118 VAL A CA 1
ATOM 933 C C . VAL A 1 118 ? 12.773 17.203 4.613 1 96.56 118 VAL A C 1
ATOM 935 O O . VAL A 1 118 ? 12.133 16.641 3.721 1 96.56 118 VAL A O 1
ATOM 938 N N . CYS A 1 119 ? 12.523 17.188 5.883 1 96.38 119 CYS A N 1
ATOM 939 C CA . CYS A 1 119 ? 11.344 16.484 6.379 1 96.38 119 CYS A CA 1
ATOM 940 C C . CYS A 1 119 ? 10.508 17.391 7.273 1 96.38 119 CYS A C 1
ATOM 942 O O . CYS A 1 119 ? 11.055 18.141 8.086 1 96.38 119 CYS A O 1
ATOM 944 N N . VAL A 1 120 ? 9.156 17.297 7.023 1 93.88 120 VAL A N 1
ATOM 945 C CA . VAL A 1 120 ? 8.234 18.125 7.789 1 93.88 120 VAL A CA 1
ATOM 946 C C . VAL A 1 120 ? 7.059 17.281 8.273 1 93.88 120 VAL A C 1
ATOM 948 O O . VAL A 1 120 ? 6.535 16.453 7.527 1 93.88 120 VAL A O 1
ATOM 951 N N . THR A 1 121 ? 6.664 17.516 9.547 1 93.69 121 THR A N 1
ATOM 952 C CA . THR A 1 121 ? 5.453 16.875 10.055 1 93.69 121 THR A CA 1
ATOM 953 C C . THR A 1 121 ? 4.211 17.531 9.461 1 93.69 121 THR A C 1
ATOM 955 O O . THR A 1 121 ? 4.051 18.75 9.531 1 93.69 121 THR A O 1
ATOM 958 N N . LEU A 1 122 ? 3.361 16.688 8.844 1 90.5 122 LEU A N 1
ATOM 959 C CA . LEU A 1 122 ? 2.148 17.203 8.219 1 90.5 122 LEU A CA 1
ATOM 960 C C . LEU A 1 122 ? 0.97 17.141 9.18 1 90.5 122 LEU A C 1
ATOM 962 O O . LEU A 1 122 ? 0.157 18.062 9.234 1 90.5 122 LEU A O 1
ATOM 966 N N . ILE A 1 123 ? 0.854 16.047 9.82 1 89.19 123 ILE A N 1
ATOM 967 C CA . ILE A 1 123 ? -0.263 15.812 10.727 1 89.19 123 ILE A CA 1
ATOM 968 C C . ILE A 1 123 ? 0.254 15.227 12.039 1 89.19 123 ILE A C 1
ATOM 970 O O . ILE A 1 123 ? 0.977 14.227 12.039 1 89.19 123 ILE A O 1
ATOM 974 N N . ASP A 1 124 ? -0.111 15.797 13.078 1 86.44 124 ASP A N 1
ATOM 975 C CA . ASP A 1 124 ? 0.297 15.281 14.383 1 86.44 124 ASP A CA 1
ATOM 976 C C . ASP A 1 124 ? -0.874 15.281 15.359 1 86.44 124 ASP A C 1
ATOM 978 O O . ASP A 1 124 ? -0.721 14.891 16.516 1 86.44 124 ASP A O 1
ATOM 982 N N . LEU A 1 125 ? -2.004 15.711 14.906 1 78.38 125 LEU A N 1
ATOM 983 C CA . LEU A 1 125 ? -3.143 15.766 15.82 1 78.38 125 LEU A CA 1
ATOM 984 C C . LEU A 1 125 ? -4.242 14.805 15.367 1 78.38 125 LEU A C 1
ATOM 986 O O . LEU A 1 125 ? -4.398 14.555 14.172 1 78.38 125 LEU A O 1
ATOM 990 N N . ASP A 1 126 ? -4.898 14.258 16.234 1 81.12 126 ASP A N 1
ATOM 991 C CA . ASP A 1 126 ? -6.109 13.469 16.047 1 81.12 126 ASP A CA 1
ATOM 992 C C . ASP A 1 126 ? -5.816 12.203 15.25 1 81.12 126 ASP A C 1
ATOM 994 O O . ASP A 1 126 ? -6.652 11.75 14.469 1 81.12 126 ASP A O 1
ATOM 998 N N . LEU A 1 127 ? -4.609 11.812 15.328 1 85.19 127 LEU A N 1
ATOM 999 C CA . LEU A 1 127 ? -4.289 10.5 14.789 1 85.19 127 LEU A CA 1
ATOM 1000 C C . LEU A 1 127 ? -4.234 9.453 15.898 1 85.19 127 LEU A C 1
ATOM 1002 O O . LEU A 1 127 ? -3.525 9.633 16.891 1 85.19 127 LEU A O 1
ATOM 1006 N N . HIS A 1 128 ? -5.09 8.477 15.75 1 85.88 128 HIS A N 1
ATOM 1007 C CA . HIS A 1 128 ? -5.145 7.367 16.703 1 85.88 128 HIS A CA 1
ATOM 1008 C C . HIS A 1 128 ? -4.688 6.066 16.062 1 85.88 128 HIS A C 1
ATOM 1010 O O . HIS A 1 128 ? -5.504 5.309 15.523 1 85.88 128 HIS A O 1
ATOM 1016 N N . ASN A 1 129 ? -3.422 5.797 16.156 1 86 129 ASN A N 1
ATOM 1017 C CA . ASN A 1 129 ? -2.826 4.586 15.602 1 86 129 ASN A CA 1
ATOM 1018 C C . ASN A 1 129 ? -2.994 4.527 14.086 1 86 129 ASN A C 1
ATOM 1020 O O . ASN A 1 129 ? -3.582 3.582 13.555 1 86 129 ASN A O 1
ATOM 1024 N N . PRO A 1 130 ? -2.457 5.617 13.414 1 88.31 130 PRO A N 1
ATOM 1025 C CA . PRO A 1 130 ? -2.547 5.59 11.953 1 88.31 130 PRO A CA 1
ATOM 1026 C C . PRO A 1 130 ? -1.875 4.367 11.336 1 88.31 130 PRO A C 1
ATOM 1028 O O . PRO A 1 130 ? -0.803 3.953 11.789 1 88.31 130 PRO A O 1
ATOM 1031 N N . MET A 1 131 ? -2.516 3.811 10.305 1 85.81 131 MET A N 1
ATOM 1032 C CA . MET A 1 131 ? -2.07 2.52 9.789 1 85.81 131 MET A CA 1
ATOM 1033 C C . MET A 1 131 ? -1.497 2.666 8.383 1 85.81 131 MET A C 1
ATOM 1035 O O . MET A 1 131 ? -0.584 1.932 8 1 85.81 131 MET A O 1
ATOM 1039 N N . ALA A 1 132 ? -2.074 3.59 7.656 1 88.06 132 ALA A N 1
ATOM 1040 C CA . ALA A 1 132 ? -1.68 3.668 6.25 1 88.06 132 ALA A CA 1
ATOM 1041 C C . ALA A 1 132 ? -1.84 5.086 5.715 1 88.06 132 ALA A C 1
ATOM 1043 O O . ALA A 1 132 ? -2.586 5.891 6.277 1 88.06 132 ALA A O 1
ATOM 1044 N N . VAL A 1 133 ? -1.101 5.332 4.625 1 90.94 133 VAL A N 1
ATOM 1045 C CA . VAL A 1 133 ? -1.178 6.609 3.924 1 90.94 133 VAL A CA 1
ATOM 1046 C C . VAL A 1 133 ? -1.098 6.375 2.416 1 90.94 133 VAL A C 1
ATOM 1048 O O . VAL A 1 133 ? -0.398 5.469 1.958 1 90.94 133 VAL A O 1
ATOM 1051 N N . ALA A 1 134 ? -1.86 7.105 1.657 1 88.44 134 ALA A N 1
ATOM 1052 C CA . ALA A 1 134 ? -1.771 7.188 0.202 1 88.44 134 ALA A CA 1
ATOM 1053 C C . ALA A 1 134 ? -1.793 8.641 -0.268 1 88.44 134 ALA A C 1
ATOM 1055 O O . ALA A 1 134 ? -2.301 9.516 0.434 1 88.44 134 ALA A O 1
ATOM 1056 N N . VAL A 1 135 ? -1.197 8.844 -1.385 1 88.38 135 VAL A N 1
ATOM 1057 C CA . VAL A 1 135 ? -1.106 10.203 -1.904 1 88.38 135 VAL A CA 1
ATOM 1058 C C . VAL A 1 135 ? -1.668 10.258 -3.324 1 88.38 135 VAL A C 1
ATOM 1060 O O . VAL A 1 135 ? -1.324 9.422 -4.164 1 88.38 135 VAL A O 1
ATOM 1063 N N . ASP A 1 136 ? -2.59 11.156 -3.521 1 84.38 136 ASP A N 1
ATOM 1064 C CA . ASP A 1 136 ? -3.043 11.516 -4.863 1 84.38 136 ASP A CA 1
ATOM 1065 C C . ASP A 1 136 ? -2.393 12.812 -5.332 1 84.38 136 ASP A C 1
ATOM 1067 O O . ASP A 1 136 ? -2.836 13.906 -4.961 1 84.38 136 ASP A O 1
ATOM 1071 N N . PRO A 1 137 ? -1.438 12.695 -6.203 1 79.12 137 PRO A N 1
ATOM 1072 C CA . PRO A 1 137 ? -0.675 13.891 -6.582 1 79.12 137 PRO A CA 1
ATOM 1073 C C . PRO A 1 137 ? -1.442 14.805 -7.535 1 79.12 137 PRO A C 1
ATOM 1075 O O . PRO A 1 137 ? -1.062 15.961 -7.723 1 79.12 137 PRO A O 1
ATOM 1078 N N . THR A 1 138 ? -2.408 14.305 -8.375 1 70.94 138 THR A N 1
ATOM 1079 C CA . THR A 1 138 ? -3.061 15.086 -9.422 1 70.94 138 THR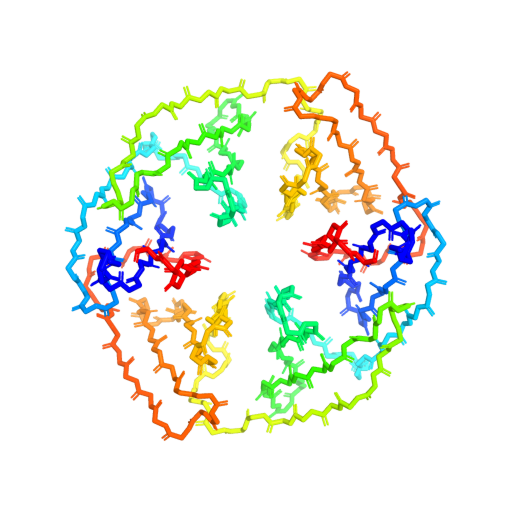 A CA 1
ATOM 1080 C C . THR A 1 138 ? -4.445 15.539 -8.969 1 70.94 138 THR A C 1
ATOM 1082 O O . THR A 1 138 ? -5.258 15.969 -9.789 1 70.94 138 THR A O 1
ATOM 1085 N N . SER A 1 139 ? -4.613 15.594 -7.688 1 63.03 139 SER A N 1
ATOM 1086 C CA . SER A 1 139 ? -5.938 16.078 -7.309 1 63.03 139 S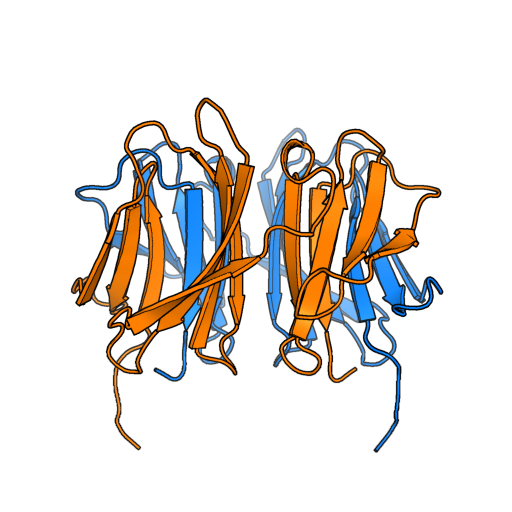ER A CA 1
ATOM 1087 C C . SER A 1 139 ? -6.18 17.5 -7.82 1 63.03 139 SER A C 1
ATOM 1089 O O . SER A 1 139 ? -5.23 18.234 -8.062 1 63.03 139 SER A O 1
ATOM 1091 N N . PRO B 1 1 ? -6.605 23.875 -15.492 1 37.97 1 PRO B N 1
ATOM 1092 C CA . PRO B 1 1 ? -5.973 22.797 -14.719 1 37.97 1 PRO B CA 1
ATOM 1093 C C . PRO B 1 1 ? -6.336 22.859 -13.234 1 37.97 1 PRO B C 1
ATOM 1095 O O . PRO B 1 1 ? -6.133 23.875 -12.578 1 37.97 1 PRO B O 1
ATOM 1098 N N . ASN B 1 2 ? -7.398 22.531 -12.766 1 45.69 2 ASN B N 1
ATOM 1099 C CA . ASN B 1 2 ? -7.902 22.844 -11.43 1 45.69 2 ASN B CA 1
ATOM 1100 C C . ASN B 1 2 ? -6.926 22.391 -10.344 1 45.69 2 ASN B C 1
ATOM 1102 O O . ASN B 1 2 ? -6.434 21.266 -10.383 1 45.69 2 ASN B O 1
ATOM 1106 N N . ASP B 1 3 ? -5.965 23.266 -9.891 1 60.16 3 ASP B N 1
ATOM 1107 C CA . ASP B 1 3 ? -4.699 23.344 -9.172 1 60.16 3 ASP B CA 1
ATOM 1108 C C . ASP B 1 3 ? -4.855 22.844 -7.738 1 60.16 3 ASP B C 1
ATOM 1110 O O . ASP B 1 3 ? -4.473 23.516 -6.785 1 60.16 3 ASP B O 1
ATOM 1114 N N . LEU B 1 4 ? -5.766 21.875 -7.492 1 68 4 LEU B N 1
ATOM 1115 C CA . LEU B 1 4 ? -5.871 21.516 -6.086 1 68 4 LEU B CA 1
ATOM 1116 C C . LEU B 1 4 ? -4.594 20.828 -5.605 1 68 4 LEU B C 1
ATOM 1118 O O . LEU B 1 4 ? -3.924 20.141 -6.375 1 68 4 LEU B O 1
ATOM 1122 N N . PRO B 1 5 ? -4.324 21.219 -4.387 1 77.19 5 PRO B N 1
ATOM 1123 C CA . PRO B 1 5 ? -3.158 20.547 -3.807 1 77.19 5 PRO B CA 1
ATOM 1124 C C . PRO B 1 5 ? -3.322 19.031 -3.721 1 77.19 5 PRO B C 1
ATOM 1126 O O . PRO B 1 5 ? -4.445 18.531 -3.77 1 77.19 5 PRO B O 1
ATOM 1129 N N . PRO B 1 6 ? -2.203 18.391 -3.703 1 84.69 6 PRO B N 1
ATOM 1130 C CA . PRO B 1 6 ? -2.271 16.938 -3.529 1 84.69 6 PRO B CA 1
ATOM 1131 C C . PRO B 1 6 ? -3.068 16.531 -2.291 1 84.69 6 PRO B C 1
ATOM 1133 O O . PRO B 1 6 ? -3.059 17.234 -1.284 1 84.69 6 PRO B O 1
ATOM 1136 N N . LEU B 1 7 ? -3.762 15.445 -2.461 1 88.38 7 LEU B N 1
ATOM 1137 C CA . LEU B 1 7 ? -4.562 14.898 -1.37 1 88.38 7 LEU B CA 1
ATOM 1138 C C . LEU B 1 7 ? -3.842 13.742 -0.696 1 88.38 7 LEU B C 1
ATOM 1140 O O . LEU B 1 7 ? -3.146 12.969 -1.358 1 88.38 7 LEU B O 1
ATOM 1144 N N . LEU B 1 8 ? -4.086 13.68 0.579 1 90 8 LEU B N 1
ATOM 1145 C CA . LEU B 1 8 ? -3.623 12.547 1.374 1 90 8 LEU B CA 1
ATOM 1146 C C . LEU B 1 8 ? -4.805 11.734 1.898 1 90 8 LEU B C 1
ATOM 1148 O O . LEU B 1 8 ? -5.805 12.305 2.34 1 90 8 LEU B O 1
ATOM 1152 N N . LEU B 1 9 ? -4.66 10.5 1.742 1 88.75 9 LEU B N 1
ATOM 1153 C CA . LEU B 1 9 ? -5.578 9.562 2.373 1 88.75 9 LEU B CA 1
ATOM 1154 C C . LEU B 1 9 ? -4.914 8.867 3.559 1 88.75 9 LEU B C 1
ATOM 1156 O O . LEU B 1 9 ? -3.844 8.273 3.416 1 88.75 9 LEU B O 1
ATOM 1160 N N . ILE B 1 10 ? -5.566 8.984 4.688 1 90.25 10 ILE B N 1
ATOM 1161 C CA . ILE B 1 10 ? -4.988 8.414 5.902 1 90.25 10 ILE B CA 1
ATOM 1162 C C . ILE B 1 10 ? -5.984 7.449 6.543 1 90.25 10 ILE B C 1
ATOM 1164 O O . ILE B 1 10 ? -7.152 7.789 6.738 1 90.25 10 ILE B O 1
ATOM 1168 N N . VAL B 1 11 ? -5.488 6.344 6.793 1 86.62 11 VAL B N 1
ATOM 1169 C CA . VAL B 1 11 ? -6.273 5.398 7.578 1 86.62 11 VAL B CA 1
ATOM 1170 C C . VAL B 1 11 ? -5.926 5.543 9.055 1 86.62 11 VAL B C 1
ATOM 1172 O O . VAL B 1 11 ? -4.793 5.27 9.469 1 86.62 11 VAL B O 1
ATOM 1175 N N . ASN B 1 12 ? -7.043 6 9.734 1 84.62 12 ASN B N 1
ATOM 1176 C CA . ASN B 1 12 ? -6.945 6.219 11.172 1 84.62 12 ASN B CA 1
ATOM 1177 C C . ASN B 1 12 ? -7.812 5.23 11.945 1 84.62 12 ASN B C 1
ATOM 1179 O O . ASN B 1 12 ? -9.039 5.297 11.891 1 84.62 12 ASN B O 1
ATOM 1183 N N . SER B 1 13 ? -7.215 4.168 12.641 1 77.25 13 SER B N 1
ATOM 1184 C CA . SER B 1 13 ? -7.824 3.1 13.43 1 77.25 13 SER B CA 1
ATOM 1185 C C . SER B 1 13 ? -9.281 2.879 13.031 1 77.25 13 SER B C 1
ATOM 1187 O O . SER B 1 13 ? -9.664 1.771 12.648 1 77.25 13 SER B O 1
ATOM 1189 N N . ASP B 1 14 ? -10.18 4.039 13.055 1 81.06 14 ASP B N 1
ATOM 1190 C CA . ASP B 1 14 ? -11.594 3.805 12.797 1 81.06 14 ASP B CA 1
ATOM 1191 C C . ASP B 1 14 ? -12.109 4.73 11.695 1 81.06 14 ASP B C 1
ATOM 1193 O O . ASP B 1 14 ? -13.312 4.812 11.453 1 81.06 14 ASP B O 1
ATOM 1197 N N . THR B 1 15 ? -11.156 5.355 11.039 1 85.75 15 THR B N 1
ATOM 1198 C CA . THR B 1 15 ? -11.609 6.277 10.008 1 85.75 15 THR B CA 1
ATOM 1199 C C . THR B 1 15 ? -10.633 6.305 8.836 1 85.75 15 THR B C 1
ATOM 1201 O O . THR B 1 15 ? -9.484 5.867 8.969 1 85.75 15 THR B O 1
ATOM 1204 N N . ILE B 1 16 ? -11.141 6.719 7.758 1 86.06 16 ILE B N 1
ATOM 1205 C CA . ILE B 1 16 ? -10.328 7.199 6.645 1 86.06 16 ILE B CA 1
ATOM 1206 C C . ILE B 1 16 ? -10.469 8.719 6.523 1 86.06 16 ILE B C 1
ATOM 1208 O O . ILE B 1 16 ? -11.57 9.242 6.383 1 86.06 16 ILE B O 1
ATOM 1212 N N . ASP B 1 17 ? -9.352 9.359 6.605 1 88.88 17 ASP B N 1
ATOM 1213 C CA . ASP B 1 17 ? -9.32 10.805 6.457 1 88.88 17 ASP B CA 1
ATOM 1214 C C . ASP B 1 17 ? -8.719 11.211 5.113 1 88.88 17 ASP B C 1
ATOM 1216 O O . ASP B 1 17 ? -7.727 10.617 4.672 1 88.88 17 ASP B O 1
ATOM 1220 N N . VAL B 1 18 ? -9.414 12.156 4.52 1 88.44 18 VAL B N 1
ATOM 1221 C CA . VAL B 1 18 ? -8.859 12.773 3.316 1 88.44 18 VAL B CA 1
ATOM 1222 C C . VAL B 1 18 ? -8.461 14.219 3.613 1 88.44 18 VAL B C 1
ATOM 1224 O O . VAL B 1 18 ? -9.273 15 4.109 1 88.44 18 VAL B O 1
ATOM 1227 N N . LEU B 1 19 ? -7.234 14.477 3.328 1 89.31 19 LEU B N 1
ATOM 1228 C CA . LEU B 1 19 ? -6.711 15.805 3.631 1 89.31 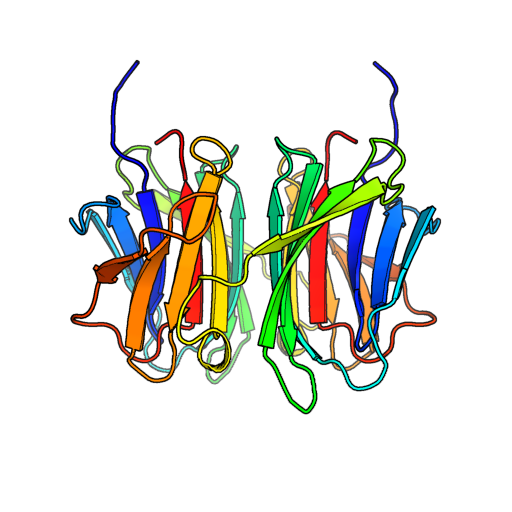19 LEU B CA 1
ATOM 1229 C C . LEU B 1 19 ? -5.836 16.312 2.492 1 89.31 19 LEU B C 1
ATOM 1231 O O . LEU B 1 19 ? -5.266 15.523 1.738 1 89.31 19 LEU B O 1
ATOM 1235 N N . TYR B 1 20 ? -5.812 17.656 2.43 1 85.5 20 TYR B N 1
ATOM 1236 C CA . TYR B 1 20 ? -4.766 18.25 1.606 1 85.5 20 TYR B CA 1
ATOM 1237 C C . TYR B 1 20 ? -3.408 18.156 2.295 1 85.5 20 TYR B C 1
ATOM 1239 O O . TYR B 1 20 ? -3.334 18.016 3.518 1 85.5 20 TYR B O 1
ATOM 1247 N N . VAL B 1 21 ? -2.381 18.188 1.482 1 83.44 21 VAL B N 1
ATOM 1248 C CA . VAL B 1 21 ? -1.024 18.047 1.997 1 83.44 21 VAL B CA 1
ATOM 1249 C C . VAL B 1 21 ? -0.725 19.172 2.99 1 83.44 21 VAL B C 1
ATOM 1251 O O . VAL B 1 21 ? 0.17 19.047 3.828 1 83.44 21 VAL B O 1
ATOM 1254 N N . ASN B 1 22 ? -1.45 20.203 2.947 1 78.88 22 ASN B N 1
ATOM 1255 C CA . ASN B 1 22 ? -1.223 21.297 3.891 1 78.88 22 ASN B CA 1
ATOM 1256 C C . ASN B 1 22 ? -1.903 21.031 5.23 1 78.88 22 ASN B C 1
ATOM 1258 O O . ASN B 1 22 ? -1.864 21.875 6.129 1 78.88 22 ASN B O 1
ATOM 1262 N N . GLY B 1 23 ? -2.559 19.922 5.281 1 78.88 23 GLY B N 1
ATOM 1263 C CA . GLY B 1 23 ? -3.141 19.516 6.547 1 78.88 23 GLY B CA 1
ATOM 1264 C C . GLY B 1 23 ? -4.629 19.781 6.637 1 78.88 23 GLY B C 1
ATOM 1265 O O . GLY B 1 23 ? -5.289 19.344 7.586 1 78.88 23 GLY B O 1
ATOM 1266 N N . THR B 1 24 ? -5.168 20.438 5.652 1 82.44 24 THR B N 1
ATOM 1267 C CA . THR B 1 24 ? -6.598 20.719 5.688 1 82.44 24 THR B CA 1
ATOM 1268 C C . THR B 1 24 ? -7.402 19.453 5.39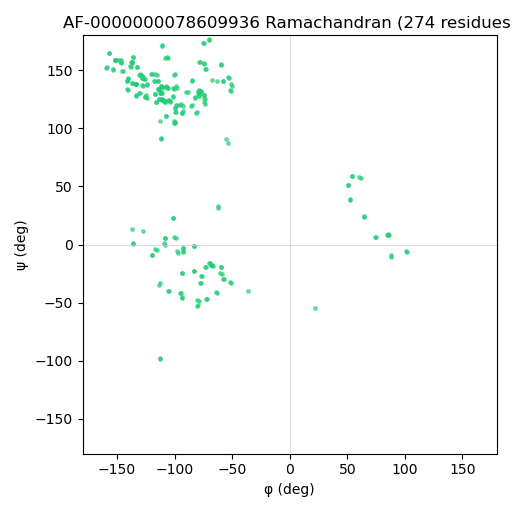1 1 82.44 24 THR B C 1
ATOM 1270 O O . THR B 1 24 ? -7.234 18.844 4.336 1 82.44 24 THR B O 1
ATOM 1273 N N . ARG B 1 25 ? -8.25 19.141 6.375 1 85.44 25 ARG B N 1
ATOM 1274 C CA . ARG B 1 25 ? -9.086 17.953 6.207 1 85.44 25 ARG B CA 1
ATOM 1275 C C . ARG B 1 25 ? -10.281 18.25 5.309 1 85.44 25 ARG B C 1
ATOM 1277 O O . ARG B 1 25 ? -10.961 19.266 5.488 1 85.44 25 ARG B O 1
ATOM 1284 N N . THR B 1 26 ? -10.492 17.422 4.391 1 86.31 26 THR B N 1
ATOM 1285 C CA . THR B 1 26 ? -11.594 17.625 3.453 1 86.31 26 THR B CA 1
ATOM 1286 C C . THR B 1 26 ? -12.75 16.688 3.762 1 86.31 26 THR B C 1
ATOM 1288 O O . THR B 1 26 ? -13.922 17.062 3.635 1 86.31 26 THR B O 1
ATOM 1291 N N . SER B 1 27 ? -12.492 15.477 4.105 1 87.12 27 SER B N 1
ATOM 1292 C CA . SER B 1 27 ? -13.523 14.492 4.418 1 87.12 27 SER B CA 1
ATOM 1293 C C . SER B 1 27 ? -13 13.43 5.379 1 87.12 27 SER B C 1
ATOM 1295 O O . SER B 1 27 ? -11.789 13.211 5.469 1 87.12 27 SER B O 1
ATOM 1297 N N . THR B 1 28 ? -13.914 12.922 6.141 1 85 28 THR B N 1
ATOM 1298 C CA . THR B 1 28 ? -13.672 11.766 7.008 1 85 28 THR B CA 1
ATOM 1299 C C . THR B 1 28 ? -14.766 10.719 6.824 1 85 28 THR B C 1
ATOM 1301 O O . THR B 1 28 ? -15.945 11.055 6.707 1 85 28 THR B O 1
ATOM 1304 N N . PHE B 1 29 ? -14.297 9.539 6.621 1 81 29 PHE B N 1
ATOM 1305 C CA . PHE B 1 29 ? -15.227 8.414 6.574 1 81 29 PHE B CA 1
ATOM 1306 C C . PHE B 1 29 ? -15 7.477 7.758 1 81 29 PHE B C 1
ATOM 1308 O O . PHE B 1 29 ? -13.891 7.004 7.98 1 81 29 PHE B O 1
ATOM 1315 N N . GLY B 1 30 ? -16.125 7.32 8.398 1 78.88 30 GLY B N 1
ATOM 1316 C CA . GLY B 1 30 ? -16.047 6.438 9.555 1 78.88 30 GLY B CA 1
ATOM 1317 C C . GLY B 1 30 ? -16.531 5.027 9.266 1 78.88 30 GLY B C 1
ATOM 1318 O O . GLY B 1 30 ? -17.406 4.828 8.414 1 78.88 30 GLY B O 1
ATOM 1319 N N . PHE B 1 31 ? -15.766 4.117 9.773 1 76.75 31 PHE B N 1
ATOM 1320 C CA . PHE B 1 31 ? -16.281 2.756 9.805 1 76.75 31 PHE B CA 1
ATOM 1321 C C . PHE B 1 31 ? -16.688 2.361 11.227 1 76.75 31 PHE B C 1
ATOM 1323 O O . PHE B 1 31 ? -16.5 3.135 12.164 1 76.75 31 PHE B O 1
ATOM 1330 N N . LEU B 1 32 ? -17.484 1.367 11.32 1 68.44 32 LEU B N 1
ATOM 1331 C CA . LEU B 1 32 ? -18.031 0.957 12.602 1 68.44 32 LEU B CA 1
ATOM 1332 C C . LEU B 1 32 ? -16.922 0.772 13.633 1 68.44 32 LEU B C 1
ATOM 1334 O O . LEU B 1 32 ? -15.836 0.273 13.305 1 68.44 32 LEU B O 1
ATOM 1338 N N . ARG B 1 33 ? -17.297 1.393 14.742 1 70.06 33 ARG B N 1
ATOM 1339 C CA . ARG B 1 33 ? -16.375 1.21 15.859 1 70.06 33 ARG B CA 1
ATOM 1340 C C . ARG B 1 33 ? -16.047 -0.266 16.062 1 70.06 33 ARG B C 1
ATOM 1342 O O . ARG B 1 33 ? -16.938 -1.12 15.984 1 70.06 33 ARG B O 1
ATOM 1349 N N . GLY B 1 34 ? -14.914 -0.499 16.266 1 73.25 34 GLY B N 1
ATOM 1350 C CA . GLY B 1 34 ? -14.469 -1.873 16.438 1 73.25 34 GLY B CA 1
ATOM 1351 C C . GLY B 1 34 ? -14.109 -2.551 15.133 1 73.25 34 GLY B C 1
ATOM 1352 O O . GLY B 1 34 ? -13.617 -3.682 15.125 1 73.25 34 GLY B O 1
ATOM 1353 N N . SER B 1 35 ? -14.469 -1.781 14.125 1 77.62 35 SER B N 1
ATOM 1354 C CA . SER B 1 35 ? -14.031 -2.344 12.852 1 77.62 35 SER B CA 1
ATOM 1355 C C . SER B 1 35 ? -12.555 -2.049 12.602 1 77.62 35 SER B C 1
ATOM 1357 O O . SER B 1 35 ? -12.07 -0.964 12.93 1 77.62 35 SER B O 1
ATOM 1359 N N . GLY B 1 36 ? -11.867 -3.084 12.266 1 80.12 36 GLY B N 1
ATOM 1360 C CA . GLY B 1 36 ? -10.469 -2.938 11.875 1 80.12 36 GLY B CA 1
ATOM 1361 C C . GLY B 1 36 ? -10.266 -2.973 10.375 1 80.12 36 GLY B C 1
ATOM 1362 O O . GLY B 1 36 ? -10.992 -3.666 9.656 1 80.12 36 GLY B O 1
ATOM 1363 N N . ILE B 1 37 ? -9.484 -2.076 9.891 1 83.5 37 ILE B N 1
ATOM 1364 C CA . ILE B 1 37 ? -9.055 -2.143 8.5 1 83.5 37 ILE B CA 1
ATOM 1365 C C . ILE B 1 37 ? -7.828 -3.043 8.375 1 83.5 37 ILE B C 1
ATOM 1367 O O . ILE B 1 37 ? -6.801 -2.789 9.008 1 83.5 37 ILE B O 1
ATOM 1371 N N . GLN B 1 38 ? -7.984 -4.102 7.594 1 85.62 38 GLN B N 1
ATOM 1372 C CA . GLN B 1 38 ? -6.863 -5.016 7.398 1 85.62 38 GLN B CA 1
ATOM 1373 C C . GLN B 1 38 ? -5.867 -4.453 6.391 1 85.62 38 GLN B C 1
ATOM 1375 O O . GLN B 1 38 ? -4.652 -4.523 6.602 1 85.62 38 GLN B O 1
ATOM 1380 N N . THR B 1 39 ? -6.402 -4.008 5.262 1 87.12 39 THR B N 1
ATOM 1381 C CA . THR B 1 39 ? -5.598 -3.426 4.195 1 87.12 39 THR B CA 1
ATOM 1382 C C . THR B 1 39 ? -6.445 -2.516 3.312 1 87.12 39 THR B C 1
ATOM 1384 O O . THR B 1 39 ? -7.676 -2.562 3.365 1 87.12 39 THR B O 1
ATOM 1387 N N . LEU B 1 40 ? -5.727 -1.696 2.504 1 88.06 40 LEU B N 1
ATOM 1388 C CA . LEU B 1 40 ? -6.41 -0.826 1.553 1 88.06 40 LEU B CA 1
ATOM 1389 C C . LEU B 1 40 ? -5.531 -0.547 0.34 1 88.06 40 LEU B C 1
ATOM 1391 O O . LEU B 1 40 ? -4.316 -0.752 0.39 1 88.06 40 LEU B O 1
ATOM 1395 N N . ASP B 1 41 ? -6.164 -0.173 -0.689 1 88.5 41 ASP B N 1
ATOM 1396 C CA . ASP B 1 41 ? -5.48 0.311 -1.884 1 88.5 41 ASP B CA 1
ATOM 1397 C C . ASP B 1 41 ? -6.23 1.485 -2.508 1 88.5 41 ASP B C 1
ATOM 1399 O O . ASP B 1 41 ? -7.461 1.466 -2.6 1 88.5 41 ASP B O 1
ATOM 1403 N N . TYR B 1 42 ? -5.488 2.48 -2.83 1 86.94 42 TYR B N 1
ATOM 1404 C CA . TYR B 1 42 ? -6.043 3.635 -3.527 1 86.94 42 TYR B CA 1
ATOM 1405 C C . TYR B 1 42 ? -5.656 3.621 -5 1 86.94 42 TYR B C 1
ATOM 1407 O O . TYR B 1 42 ? -4.469 3.555 -5.336 1 86.94 42 TYR B O 1
ATOM 1415 N N . THR B 1 43 ? -6.688 3.658 -5.848 1 86.75 43 THR B N 1
ATOM 1416 C CA . THR B 1 43 ? -6.461 3.715 -7.285 1 86.75 43 THR B CA 1
ATOM 1417 C C . THR B 1 43 ? -6.621 5.141 -7.801 1 86.75 43 THR B C 1
ATOM 1419 O O . THR B 1 43 ? -7.742 5.609 -8.016 1 86.75 43 THR B O 1
ATOM 1422 N N . TYR B 1 44 ? -5.508 5.711 -8.094 1 77.69 44 TYR B N 1
ATOM 1423 C CA . TYR B 1 44 ? -5.492 7.121 -8.469 1 77.69 44 TYR B CA 1
ATOM 1424 C C . TYR B 1 44 ? -6.273 7.348 -9.758 1 77.69 44 TYR B C 1
ATOM 1426 O O . TYR B 1 44 ? -7.02 8.32 -9.875 1 77.69 44 TYR B O 1
ATOM 1434 N N . ASN B 1 45 ? -6.082 6.453 -10.656 1 80.06 45 ASN B N 1
ATOM 1435 C CA . ASN B 1 45 ? -6.703 6.633 -11.961 1 80.06 45 ASN B CA 1
ATOM 1436 C C . ASN B 1 45 ? -8.219 6.484 -11.891 1 80.06 45 ASN B C 1
ATOM 1438 O O . ASN B 1 45 ? -8.93 6.898 -12.797 1 80.06 45 ASN B O 1
ATOM 1442 N N . LYS B 1 46 ? -8.68 5.934 -10.836 1 85.12 46 LYS B N 1
ATOM 1443 C CA . LYS B 1 46 ? -10.117 5.719 -10.711 1 85.12 46 LYS B CA 1
ATOM 1444 C C . LYS B 1 46 ? -10.688 6.52 -9.539 1 85.12 46 LYS B C 1
ATOM 1446 O O . LYS B 1 46 ? -11.898 6.52 -9.312 1 85.12 46 LYS B O 1
ATOM 1451 N N . ASN B 1 47 ? -9.875 7.156 -8.844 1 86.69 47 ASN B N 1
ATOM 1452 C CA . ASN B 1 47 ? -10.281 7.887 -7.648 1 86.69 47 ASN B CA 1
ATOM 1453 C C . ASN B 1 47 ? -11.109 7.016 -6.711 1 86.69 47 ASN B C 1
ATOM 1455 O O . ASN B 1 47 ? -12.188 7.418 -6.273 1 86.69 47 ASN B O 1
ATOM 1459 N N . THR B 1 48 ? -10.594 5.906 -6.426 1 90.75 48 THR B N 1
ATOM 1460 C CA . THR B 1 48 ? -11.328 4.922 -5.641 1 90.75 48 THR B CA 1
ATOM 1461 C C . THR B 1 48 ? -10.445 4.344 -4.535 1 90.75 48 THR B C 1
ATOM 1463 O O . THR B 1 48 ? -9.273 4.043 -4.762 1 90.75 48 THR B O 1
ATOM 1466 N N . ILE B 1 49 ? -11.062 4.195 -3.375 1 90.06 49 ILE B N 1
ATOM 1467 C CA . ILE B 1 49 ? -10.445 3.498 -2.25 1 90.06 49 ILE B CA 1
ATOM 1468 C C . ILE B 1 49 ? -11.141 2.154 -2.031 1 90.06 49 ILE B C 1
ATOM 1470 O O . ILE B 1 49 ? -12.359 2.096 -1.883 1 90.06 49 ILE B O 1
ATOM 1474 N N . CYS B 1 50 ? -10.359 1.155 -2.059 1 92.94 50 CYS B N 1
ATOM 1475 C CA . CYS B 1 50 ? -10.867 -0.152 -1.66 1 92.94 50 CYS B CA 1
ATOM 1476 C C . CYS B 1 50 ? -10.18 -0.644 -0.393 1 92.94 50 CYS B C 1
ATOM 1478 O O . CYS B 1 50 ? -8.969 -0.468 -0.23 1 92.94 50 CYS B O 1
ATOM 1480 N N . ARG B 1 51 ? -10.977 -1.277 0.48 1 91.31 51 ARG B N 1
ATOM 1481 C CA . ARG B 1 51 ? -10.445 -1.711 1.767 1 91.31 51 ARG B CA 1
ATOM 1482 C C . ARG B 1 51 ? -11.086 -3.02 2.215 1 91.31 51 ARG B C 1
ATOM 1484 O O . ARG B 1 51 ? -12.227 -3.312 1.852 1 91.31 51 ARG B O 1
ATOM 1491 N N . ILE B 1 52 ? -10.312 -3.719 2.914 1 92.38 52 ILE B N 1
ATOM 1492 C CA . ILE B 1 52 ? -10.859 -4.863 3.633 1 92.38 52 ILE B CA 1
ATOM 1493 C C . ILE B 1 52 ? -11.094 -4.492 5.094 1 92.38 52 ILE B C 1
ATOM 1495 O O . ILE B 1 52 ? -10.156 -4.152 5.816 1 92.38 52 ILE B O 1
ATOM 1499 N N . GLU B 1 53 ? -12.336 -4.555 5.441 1 89.38 53 GLU B N 1
ATOM 1500 C CA . GLU B 1 53 ? -12.781 -4.18 6.781 1 89.38 53 GLU B CA 1
ATOM 1501 C C . GLU B 1 53 ? -13.242 -5.398 7.574 1 89.38 53 GLU B C 1
ATOM 1503 O O . GLU B 1 53 ? -14.055 -6.188 7.094 1 89.38 53 GLU B O 1
ATOM 1508 N N . SER B 1 54 ? -12.562 -5.508 8.742 1 88.81 54 SER B N 1
ATOM 1509 C CA . SER B 1 54 ? -12.961 -6.594 9.633 1 88.81 54 SER B CA 1
ATOM 1510 C C . SER B 1 54 ? -13.844 -6.082 10.766 1 88.81 54 SER B C 1
ATOM 1512 O O . SER B 1 54 ? -13.516 -5.078 11.406 1 88.81 54 SER B O 1
ATOM 1514 N N . ARG B 1 55 ? -15.008 -6.746 10.891 1 84.5 55 ARG B N 1
ATOM 1515 C CA . ARG B 1 55 ? -15.914 -6.535 12.023 1 84.5 55 ARG B CA 1
ATOM 1516 C C . ARG B 1 55 ? -15.953 -7.758 12.93 1 84.5 55 ARG B C 1
ATOM 1518 O O . ARG B 1 55 ? -15.266 -8.75 12.672 1 84.5 55 ARG B O 1
ATOM 1525 N N . GLN B 1 56 ? -16.578 -7.57 14.016 1 82.12 56 GLN B N 1
ATOM 1526 C CA . GLN B 1 56 ? -16.688 -8.68 14.961 1 82.12 56 GLN B CA 1
ATOM 1527 C C . GLN B 1 56 ? -17.219 -9.938 14.273 1 82.12 56 GLN B C 1
ATOM 1529 O O . GLN B 1 56 ? -16.766 -11.047 14.555 1 82.12 56 GLN B O 1
ATOM 1534 N N . SER B 1 57 ? -18.062 -9.797 13.289 1 82.12 57 SER B N 1
ATOM 1535 C CA . SER B 1 57 ? -18.75 -10.984 12.781 1 82.12 57 SER B CA 1
ATOM 1536 C C . SER B 1 57 ? -18.422 -11.211 11.305 1 82.12 57 SER B C 1
ATOM 1538 O O . SER B 1 57 ? -18.781 -12.25 10.742 1 82.12 57 SER B O 1
ATOM 1540 N N . SER B 1 58 ? -17.797 -10.289 10.742 1 87.25 58 SER B N 1
ATOM 1541 C CA . SER B 1 58 ? -17.625 -10.469 9.305 1 87.25 58 SER B CA 1
ATOM 1542 C C . SER B 1 58 ? -16.469 -9.625 8.781 1 87.25 58 SER B C 1
ATOM 1544 O O . SER B 1 58 ? -16.062 -8.641 9.422 1 87.25 58 SER B O 1
ATOM 1546 N N . THR B 1 59 ? -15.891 -10.117 7.742 1 92.75 59 THR B N 1
ATOM 1547 C CA . THR B 1 59 ? -14.914 -9.367 6.961 1 92.75 59 THR B CA 1
ATOM 1548 C C . THR B 1 59 ? -15.461 -9.039 5.578 1 92.75 59 THR B C 1
ATOM 1550 O O . THR B 1 59 ? -16.031 -9.906 4.91 1 92.75 59 THR B O 1
ATOM 1553 N N . GLN B 1 60 ? -15.328 -7.723 5.207 1 92.69 60 GLN B N 1
ATOM 1554 C CA . GLN B 1 60 ? -15.891 -7.289 3.932 1 92.69 60 GLN B CA 1
ATOM 1555 C C . GLN B 1 60 ? -14.859 -6.5 3.125 1 92.69 60 GLN B C 1
ATOM 1557 O O . GLN B 1 60 ? -14.039 -5.781 3.693 1 92.69 60 GLN B O 1
ATOM 1562 N N . LEU B 1 61 ? -15.008 -6.707 1.823 1 95.75 61 LEU B N 1
ATOM 1563 C CA . LEU B 1 61 ? -14.328 -5.82 0.885 1 95.75 61 LEU B CA 1
ATOM 1564 C C . LEU B 1 61 ? -15.258 -4.703 0.427 1 95.75 61 LEU B C 1
ATOM 1566 O O . LEU B 1 61 ? -16.328 -4.969 -0.126 1 95.75 61 LEU B O 1
ATOM 1570 N N . LYS B 1 62 ? -14.828 -3.412 0.705 1 92.56 62 LYS B N 1
ATOM 1571 C CA . LYS B 1 62 ? -15.609 -2.23 0.356 1 92.56 62 LYS B CA 1
ATOM 1572 C C . LYS B 1 62 ? -14.789 -1.247 -0.47 1 92.56 62 LYS B C 1
ATOM 1574 O O . LYS B 1 62 ? -13.602 -1.052 -0.208 1 92.56 62 LYS B O 1
ATOM 1579 N N . CYS B 1 63 ? -15.469 -0.647 -1.404 1 93.44 63 CYS B N 1
ATOM 1580 C CA . CYS B 1 63 ? -14.844 0.396 -2.209 1 93.44 63 CYS B CA 1
ATOM 1581 C C . CYS B 1 63 ? -15.688 1.668 -2.201 1 93.44 63 CYS B C 1
ATOM 1583 O O . CYS B 1 63 ? -16.906 1.607 -2.086 1 93.44 63 CYS B O 1
ATOM 1585 N N . VAL B 1 64 ? -14.945 2.793 -2.207 1 91.06 64 VAL B N 1
ATOM 1586 C CA . VAL B 1 64 ? -15.617 4.09 -2.217 1 91.06 64 VAL B CA 1
ATOM 1587 C C . VAL B 1 64 ? -14.922 5.023 -3.207 1 91.06 64 VAL B C 1
ATOM 1589 O O . VAL B 1 64 ? -13.688 5.031 -3.301 1 91.06 64 VAL B O 1
ATOM 1592 N N . GLU B 1 65 ? -15.695 5.762 -3.924 1 90.75 65 GLU B N 1
ATOM 1593 C CA . GLU B 1 65 ? -15.156 6.766 -4.832 1 90.75 65 GLU B CA 1
ATOM 1594 C C . GLU B 1 65 ? -14.875 8.078 -4.098 1 90.75 65 GLU B C 1
ATOM 1596 O O . GLU B 1 65 ? -15.609 8.453 -3.188 1 90.75 65 GLU B O 1
ATOM 1601 N N . THR B 1 66 ? -13.742 8.672 -4.5 1 85.19 66 THR B N 1
ATOM 1602 C CA . THR B 1 66 ? -13.406 9.992 -3.979 1 85.19 66 THR B CA 1
ATOM 1603 C C . THR B 1 66 ? -13.492 11.047 -5.074 1 85.19 66 THR B C 1
ATOM 1605 O O . THR B 1 66 ? -13.094 10.805 -6.215 1 85.19 66 THR B O 1
ATOM 1608 N N . SER B 1 67 ? -14.086 12.203 -4.773 1 85.19 67 SER B N 1
ATOM 1609 C CA . SER B 1 67 ? -14.078 13.305 -5.723 1 85.19 67 SER B CA 1
ATOM 1610 C C . SER B 1 67 ? -12.711 13.977 -5.781 1 85.19 67 SER B C 1
ATOM 1612 O O . SER B 1 67 ? -11.836 13.695 -4.957 1 85.19 67 SER B O 1
ATOM 1614 N N . LYS B 1 68 ? -12.617 14.883 -6.711 1 77.81 68 LYS B N 1
ATOM 1615 C CA . LYS B 1 68 ? -11.375 15.633 -6.848 1 77.81 68 LYS B CA 1
ATOM 1616 C C . LYS B 1 68 ? -11.133 16.531 -5.637 1 77.81 68 LYS B C 1
ATOM 1618 O O . LYS B 1 68 ? -9.992 16.891 -5.348 1 77.81 68 LYS B O 1
ATOM 1623 N N . THR B 1 69 ? -12.172 16.766 -4.926 1 78.5 69 THR B N 1
ATOM 1624 C CA . THR B 1 69 ? -12.062 17.609 -3.74 1 78.5 69 THR B CA 1
ATOM 1625 C C . THR B 1 69 ? -11.953 16.75 -2.479 1 78.5 69 THR B C 1
ATOM 1627 O O . THR B 1 69 ? -11.992 17.281 -1.363 1 78.5 69 THR B O 1
ATOM 1630 N N . GLY B 1 70 ? -11.859 15.461 -2.707 1 82.38 70 GLY B N 1
ATOM 1631 C CA . GLY B 1 70 ? -11.641 14.57 -1.581 1 82.38 70 GLY B CA 1
ATOM 1632 C C . GLY B 1 70 ? -12.922 14.156 -0.886 1 82.38 70 GLY B C 1
ATOM 1633 O O . GLY B 1 70 ? -12.891 13.586 0.206 1 82.38 70 GLY B O 1
ATOM 1634 N N . LYS B 1 71 ? -14.039 14.523 -1.488 1 85.31 71 LYS B N 1
ATOM 1635 C CA . LYS B 1 71 ? -15.305 14.062 -0.926 1 85.31 71 LYS B CA 1
ATOM 1636 C C . LYS B 1 71 ? -15.562 12.602 -1.281 1 85.31 71 LYS B C 1
ATOM 1638 O O . LYS B 1 71 ? -15.336 12.18 -2.418 1 85.31 71 LYS B O 1
ATOM 1643 N N . LEU B 1 72 ? -15.93 11.867 -0.225 1 83.94 72 LEU B N 1
ATOM 1644 C CA . LEU B 1 72 ? -16.297 10.477 -0.455 1 83.94 72 LEU B CA 1
ATOM 1645 C C . LEU B 1 72 ? -17.734 10.367 -0.92 1 83.94 72 LEU B C 1
ATOM 1647 O O . LEU B 1 72 ? -18.641 10.93 -0.301 1 83.94 72 LEU B O 1
ATOM 1651 N N . THR B 1 73 ? -17.984 9.719 -2.014 1 84.56 73 THR B N 1
ATOM 1652 C CA . THR B 1 73 ? -19.281 9.727 -2.662 1 84.56 73 THR B CA 1
ATOM 1653 C C . THR B 1 73 ? -19.938 8.344 -2.598 1 84.56 73 THR B C 1
ATOM 1655 O O . THR B 1 73 ? -20.391 7.914 -1.537 1 84.56 73 THR B O 1
ATOM 1658 N N . ASP B 1 74 ? -19.859 7.543 -3.605 1 86.31 74 ASP B N 1
ATOM 1659 C CA . ASP B 1 74 ? -20.547 6.258 -3.717 1 86.31 74 ASP B CA 1
ATOM 1660 C C . ASP B 1 74 ? -19.688 5.129 -3.158 1 86.31 74 ASP B C 1
ATOM 1662 O O . ASP B 1 74 ? -18.484 5.051 -3.449 1 86.31 74 ASP B O 1
ATOM 1666 N N . GLU B 1 75 ? -20.344 4.336 -2.311 1 89.25 75 GLU B N 1
ATOM 1667 C CA . GLU B 1 75 ? -19.688 3.158 -1.759 1 89.25 75 GLU B CA 1
ATOM 1668 C C . GLU B 1 75 ? -20.391 1.875 -2.184 1 89.25 75 GLU B C 1
ATOM 1670 O O . GLU B 1 75 ? -21.625 1.833 -2.256 1 89.25 75 GLU B O 1
ATOM 1675 N N . TRP B 1 76 ? -19.562 0.778 -2.494 1 93.56 76 TRP B N 1
ATOM 1676 C CA . TRP B 1 76 ? -20.125 -0.529 -2.812 1 93.56 76 TRP B CA 1
ATOM 1677 C C . TRP B 1 76 ? -19.344 -1.645 -2.141 1 93.56 76 TRP B C 1
ATOM 1679 O O . TRP B 1 76 ? -18.188 -1.445 -1.747 1 93.56 76 TRP B O 1
ATOM 1689 N N . ILE B 1 77 ? -20.047 -2.752 -1.978 1 93.81 77 ILE B N 1
ATOM 1690 C CA . ILE B 1 77 ? -19.484 -3.9 -1.28 1 93.81 77 ILE B CA 1
ATOM 1691 C C . ILE B 1 77 ? -19.25 -5.043 -2.268 1 93.81 77 ILE B C 1
ATOM 1693 O O . ILE B 1 77 ? -20.094 -5.309 -3.125 1 93.81 77 ILE B O 1
ATOM 1697 N N . ILE B 1 78 ? -18.078 -5.66 -2.156 1 95.06 78 ILE B N 1
ATOM 1698 C CA . ILE B 1 78 ? -17.797 -6.895 -2.875 1 95.06 78 ILE B CA 1
ATOM 1699 C C . ILE B 1 78 ? -17.781 -8.07 -1.897 1 95.06 78 ILE B C 1
ATOM 1701 O O . ILE B 1 78 ? -16.844 -8.203 -1.094 1 95.06 78 ILE B O 1
ATOM 1705 N N . SER B 1 79 ? -18.688 -8.93 -1.938 1 90 79 SER B N 1
ATOM 1706 C CA . SER B 1 79 ? -18.891 -9.938 -0.904 1 90 79 SER B CA 1
ATOM 1707 C C . SER B 1 79 ? -18.5 -11.328 -1.403 1 90 79 SER B C 1
ATOM 1709 O O . SER B 1 79 ? -18.547 -12.297 -0.648 1 90 79 SER B O 1
ATOM 1711 N N . THR B 1 80 ? -18.062 -11.406 -2.549 1 91.81 80 THR B N 1
ATOM 1712 C CA . THR B 1 80 ? -17.891 -12.727 -3.16 1 91.81 80 THR B CA 1
ATOM 1713 C C . THR B 1 80 ? -16.453 -13.195 -3.041 1 91.81 80 THR B C 1
ATOM 1715 O O . THR B 1 80 ? -16.141 -14.344 -3.369 1 91.81 80 THR B O 1
ATOM 1718 N N . VAL B 1 81 ? -15.57 -12.375 -2.545 1 94.19 81 VAL B N 1
ATOM 1719 C CA . VAL B 1 81 ? -14.172 -12.75 -2.418 1 94.19 81 VAL B CA 1
ATOM 1720 C C . VAL B 1 81 ? -14 -13.719 -1.249 1 94.19 81 VAL B C 1
ATOM 1722 O O . VAL B 1 81 ? -14.438 -13.438 -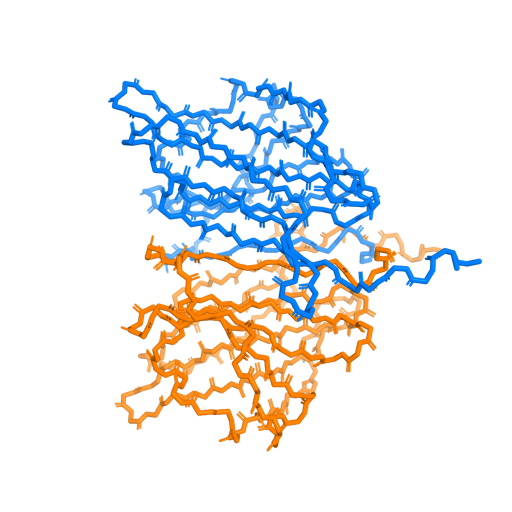0.131 1 94.19 81 VAL B O 1
ATOM 1725 N N . PRO B 1 82 ? -13.367 -14.812 -1.463 1 92.25 82 PRO B N 1
ATOM 1726 C CA . PRO B 1 82 ? -13.211 -15.797 -0.389 1 92.25 82 PRO B CA 1
ATOM 1727 C C . PRO B 1 82 ? -12.109 -15.414 0.601 1 92.25 82 PRO B C 1
ATOM 1729 O O . PRO B 1 82 ? -11.219 -14.633 0.266 1 92.25 82 PRO B O 1
ATOM 1732 N N . ASN B 1 83 ? -12.188 -15.922 1.748 1 92.25 83 ASN B N 1
ATOM 1733 C CA . ASN B 1 83 ? -11.148 -15.922 2.773 1 92.25 83 ASN B CA 1
ATOM 1734 C C . ASN B 1 83 ? -10.617 -14.516 3.031 1 92.25 83 ASN B C 1
ATOM 1736 O O . ASN B 1 83 ? -9.414 -14.328 3.225 1 92.25 83 ASN B O 1
ATOM 1740 N N . LEU B 1 84 ? -11.391 -13.578 3.025 1 94.56 84 LEU B N 1
ATOM 1741 C CA . LEU B 1 84 ? -11 -12.188 3.238 1 94.56 84 LEU B CA 1
ATOM 1742 C C . LEU B 1 84 ? -10.281 -12.023 4.574 1 94.56 84 LEU B C 1
ATOM 1744 O O . LEU B 1 84 ? -9.398 -11.172 4.711 1 94.56 84 LEU B O 1
ATOM 1748 N N . HIS B 1 85 ? -10.602 -12.844 5.57 1 92.75 85 HIS B N 1
ATOM 1749 C CA . HIS B 1 85 ? -10.016 -12.727 6.902 1 92.75 85 HIS B CA 1
ATOM 1750 C C . HIS B 1 85 ? -8.539 -13.086 6.891 1 92.75 85 HIS B C 1
ATOM 1752 O O . HIS B 1 85 ? -7.801 -12.727 7.812 1 92.75 85 HIS B O 1
ATOM 1758 N N . ASN B 1 86 ? -8.156 -13.758 5.832 1 94.75 86 ASN B N 1
ATOM 1759 C CA . ASN B 1 86 ? -6.758 -14.188 5.738 1 94.75 86 ASN B CA 1
ATOM 1760 C C . ASN B 1 86 ? -5.914 -13.164 4.984 1 94.75 86 ASN B C 1
ATOM 1762 O O . ASN B 1 86 ? -4.691 -13.312 4.887 1 94.75 86 ASN B O 1
ATOM 1766 N N . ILE B 1 87 ? -6.516 -12.148 4.512 1 95.06 87 ILE B N 1
ATOM 1767 C CA . ILE B 1 87 ? -5.805 -11.258 3.604 1 95.06 87 ILE B CA 1
ATOM 1768 C C . ILE B 1 87 ? -4.895 -10.328 4.402 1 95.06 87 ILE B C 1
ATOM 1770 O O . ILE B 1 87 ? -5.344 -9.672 5.348 1 95.06 87 ILE B O 1
ATOM 1774 N N . ARG B 1 88 ? -3.688 -10.32 3.957 1 90.31 88 ARG B N 1
ATOM 1775 C CA . ARG B 1 88 ? -2.703 -9.438 4.57 1 90.31 88 ARG B CA 1
ATOM 1776 C C . ARG B 1 88 ? -2.586 -8.125 3.793 1 90.31 88 ARG B C 1
ATOM 1778 O O . ARG B 1 88 ? -2.369 -7.066 4.383 1 90.31 88 ARG B O 1
ATOM 1785 N N . HIS B 1 89 ? -2.596 -8.234 2.494 1 91.38 89 HIS B N 1
ATOM 1786 C CA . HIS B 1 89 ? -2.426 -7.074 1.63 1 91.38 89 HIS B CA 1
ATOM 1787 C C . HIS B 1 89 ? -3.225 -7.227 0.34 1 91.38 89 HIS B C 1
ATOM 1789 O O . HIS B 1 89 ? -3.531 -8.344 -0.079 1 91.38 89 HIS B O 1
ATOM 1795 N N . MET B 1 90 ? -3.523 -6.055 -0.261 1 94.25 90 MET B N 1
ATOM 1796 C CA . MET B 1 90 ? -4.305 -6.023 -1.495 1 94.25 90 MET B CA 1
ATOM 1797 C C . MET B 1 90 ? -3.766 -4.969 -2.453 1 94.25 90 MET B C 1
ATOM 1799 O O . MET B 1 90 ? -3.332 -3.896 -2.023 1 94.25 90 MET B O 1
ATOM 1803 N N . ALA B 1 91 ? -3.801 -5.305 -3.713 1 92.44 91 ALA B N 1
ATOM 1804 C CA . ALA B 1 91 ? -3.529 -4.359 -4.793 1 92.44 91 ALA B CA 1
ATOM 1805 C C . ALA B 1 91 ? -4.637 -4.395 -5.844 1 92.44 91 ALA B C 1
ATOM 1807 O O . ALA B 1 91 ? -5.176 -5.461 -6.148 1 92.44 91 ALA B O 1
ATOM 1808 N N . VAL B 1 92 ? -4.895 -3.238 -6.406 1 93.44 92 VAL B N 1
ATOM 1809 C CA . VAL B 1 92 ? -5.938 -3.135 -7.426 1 93.44 92 VAL B CA 1
ATOM 1810 C C . VAL B 1 92 ? -5.316 -2.715 -8.758 1 93.44 92 VAL B C 1
ATOM 1812 O O . VAL B 1 92 ? -4.547 -1.752 -8.812 1 93.44 92 VAL B O 1
ATOM 1815 N N . ASP B 1 93 ? -5.68 -3.49 -9.766 1 90.88 93 ASP B N 1
ATOM 1816 C CA . ASP B 1 93 ? -5.324 -3.117 -11.125 1 90.88 93 ASP B CA 1
ATOM 1817 C C . ASP B 1 93 ? -6.293 -2.078 -11.688 1 90.88 93 ASP B C 1
ATOM 1819 O O . ASP B 1 93 ? -7.441 -2.396 -11.992 1 90.88 93 ASP B O 1
ATOM 1823 N N . TRP B 1 94 ? -5.797 -0.919 -11.914 1 86.62 94 TRP B N 1
ATOM 1824 C CA . TRP B 1 94 ? -6.711 0.151 -12.297 1 86.62 94 TRP B CA 1
ATOM 1825 C C . TRP B 1 94 ? -7.207 -0.046 -13.727 1 86.62 94 TRP B C 1
ATOM 1827 O O . TRP B 1 94 ? -8.227 0.524 -14.117 1 86.62 94 TRP B O 1
ATOM 1837 N N . LEU B 1 95 ? -6.566 -0.78 -14.469 1 88.19 95 LEU B N 1
ATOM 1838 C CA . LEU B 1 95 ? -6.977 -1.007 -15.852 1 88.19 95 LEU B CA 1
ATOM 1839 C C . LEU B 1 95 ? -8.102 -2.037 -15.922 1 88.19 95 LEU B C 1
ATOM 1841 O O . LEU B 1 95 ? -9.133 -1.791 -16.547 1 88.19 95 LEU B O 1
ATOM 1845 N N . THR B 1 96 ? -7.934 -3.135 -15.352 1 91.31 96 THR B N 1
ATOM 1846 C CA . THR B 1 96 ? -8.898 -4.227 -15.461 1 91.31 96 THR B CA 1
ATOM 1847 C C . THR B 1 96 ? -9.883 -4.191 -14.297 1 91.31 96 THR B C 1
ATOM 1849 O O . THR B 1 96 ? -10.977 -4.758 -14.391 1 91.31 96 THR B O 1
ATOM 1852 N N . GLY B 1 97 ? -9.453 -3.637 -13.289 1 93.12 97 GLY B N 1
ATOM 1853 C CA . GLY B 1 97 ? -10.258 -3.641 -12.078 1 93.12 97 GLY B CA 1
ATOM 1854 C C . GLY B 1 97 ? -10.07 -4.891 -11.242 1 93.12 97 GLY B C 1
ATOM 1855 O O . GLY B 1 97 ? -10.75 -5.078 -10.227 1 93.12 97 GLY B O 1
ATOM 1856 N N . ASN B 1 98 ? -9.109 -5.68 -11.602 1 95 98 ASN B N 1
ATOM 1857 C CA . ASN B 1 98 ? -8.859 -6.902 -10.844 1 95 98 ASN B CA 1
ATOM 1858 C C . ASN B 1 98 ? -8.219 -6.602 -9.492 1 95 98 ASN B C 1
ATOM 1860 O O . ASN B 1 98 ? -7.473 -5.629 -9.352 1 95 98 ASN B O 1
ATOM 1864 N N . PHE B 1 99 ? -8.5 -7.484 -8.539 1 96.44 99 PHE B N 1
ATOM 1865 C CA . PHE B 1 99 ? -7.922 -7.422 -7.203 1 96.44 99 PHE B CA 1
ATOM 1866 C C . PHE B 1 99 ? -6.867 -8.508 -7.02 1 96.44 99 PHE B C 1
ATOM 1868 O O . PHE B 1 99 ? -7.105 -9.672 -7.348 1 96.44 99 PHE B O 1
ATOM 1875 N N . TYR B 1 100 ? -5.781 -8.148 -6.484 1 94.94 100 TYR B N 1
ATOM 1876 C CA . TYR B 1 100 ? -4.734 -9.094 -6.109 1 94.94 100 TYR B CA 1
ATOM 1877 C C . TYR B 1 100 ? -4.551 -9.141 -4.598 1 94.94 100 TYR B C 1
ATOM 1879 O O . TYR B 1 100 ? -4.445 -8.102 -3.947 1 94.94 100 TYR B O 1
ATOM 1887 N N . PHE B 1 101 ? -4.48 -10.359 -4.098 1 96.19 101 PHE B N 1
ATOM 1888 C CA . PHE B 1 101 ? -4.48 -10.516 -2.648 1 96.19 101 PHE B CA 1
ATOM 1889 C C . PHE B 1 101 ? -3.309 -11.383 -2.197 1 96.19 101 PHE B C 1
ATOM 1891 O O . PHE B 1 101 ? -2.965 -12.367 -2.854 1 96.19 101 PHE B O 1
ATOM 1898 N N . VAL B 1 102 ? -2.805 -10.984 -1.088 1 94.5 102 VAL B N 1
ATOM 1899 C CA . VAL B 1 102 ? -1.864 -11.836 -0.361 1 94.5 102 VAL B CA 1
ATOM 1900 C C . VAL B 1 102 ? -2.594 -12.57 0.76 1 94.5 102 VAL B C 1
ATOM 1902 O O . VAL B 1 102 ? -3.105 -11.945 1.691 1 94.5 102 VAL B O 1
ATOM 1905 N N . ASP B 1 103 ? -2.656 -13.828 0.627 1 95.44 103 ASP B N 1
ATOM 1906 C CA . ASP B 1 103 ? -3.178 -14.656 1.707 1 95.44 103 ASP B CA 1
ATOM 1907 C C . ASP B 1 103 ? -2.049 -15.172 2.6 1 95.44 103 ASP B C 1
ATOM 1909 O O . ASP B 1 103 ? -1.277 -16.047 2.197 1 95.44 103 ASP B O 1
ATOM 1913 N N . HIS B 1 104 ? -2.025 -14.703 3.83 1 91 104 HIS B N 1
ATOM 1914 C CA . HIS B 1 104 ? -0.889 -15.008 4.691 1 91 104 HIS B CA 1
ATOM 1915 C C . HIS B 1 104 ? -1.056 -16.375 5.355 1 91 104 HIS B C 1
ATOM 1917 O O . HIS B 1 104 ? -0.099 -16.922 5.91 1 91 104 HIS B O 1
ATOM 1923 N N . THR B 1 105 ? -2.246 -16.859 5.48 1 93.56 105 THR B N 1
ATOM 1924 C CA . THR B 1 105 ? -2.482 -18.172 6.086 1 93.56 105 THR B CA 1
ATOM 1925 C C . THR B 1 105 ? -2.029 -19.297 5.152 1 93.56 105 THR B C 1
ATOM 1927 O O . THR B 1 105 ? -1.341 -20.219 5.574 1 93.56 105 THR B O 1
ATOM 1930 N N . SER B 1 106 ? -2.391 -19.25 3.852 1 93.44 106 SER B N 1
ATOM 1931 C CA . SER B 1 106 ? -2.041 -20.281 2.879 1 93.44 106 SER B CA 1
ATOM 1932 C C . SER B 1 106 ? -0.747 -19.938 2.148 1 93.44 106 SER B C 1
ATOM 1934 O O . SER B 1 106 ? -0.23 -20.75 1.378 1 93.44 106 SER B O 1
ATOM 1936 N N . ASP B 1 107 ? -0.238 -18.812 2.385 1 93.44 107 ASP B N 1
ATOM 1937 C CA . ASP B 1 107 ? 0.942 -18.328 1.676 1 93.44 107 ASP B CA 1
ATOM 1938 C C . ASP B 1 107 ? 0.736 -18.375 0.164 1 93.44 107 ASP B C 1
ATOM 1940 O O . ASP B 1 107 ? 1.529 -18.984 -0.555 1 93.44 107 ASP B O 1
ATOM 1944 N N . THR B 1 108 ? -0.285 -17.672 -0.293 1 93.62 108 THR B N 1
ATOM 1945 C CA . THR B 1 108 ? -0.607 -17.641 -1.716 1 93.62 108 THR B CA 1
ATOM 1946 C C . THR B 1 108 ? -0.95 -16.219 -2.152 1 93.62 108 THR B C 1
ATOM 1948 O O . THR B 1 108 ? -1.259 -15.359 -1.318 1 93.62 108 THR B O 1
ATOM 1951 N N . ILE B 1 109 ? -0.777 -16.031 -3.414 1 94.06 109 ILE B N 1
ATOM 1952 C CA . ILE B 1 109 ? -1.312 -14.859 -4.098 1 94.06 109 ILE B CA 1
ATOM 1953 C C . ILE B 1 109 ? -2.434 -15.281 -5.043 1 94.06 109 ILE B C 1
ATOM 1955 O O . ILE B 1 109 ? -2.26 -16.188 -5.855 1 94.06 109 ILE B O 1
ATOM 1959 N N . PHE B 1 110 ? -3.557 -14.57 -4.926 1 95.44 110 PHE B N 1
ATOM 1960 C CA . PHE B 1 110 ? -4.648 -14.875 -5.844 1 95.44 110 PHE B CA 1
ATOM 1961 C C . PHE B 1 110 ? -5.273 -13.594 -6.379 1 95.44 110 PHE B C 1
ATOM 1963 O O . PHE B 1 110 ? -5.004 -12.5 -5.867 1 95.44 110 PHE B O 1
ATOM 1970 N N . VAL B 1 111 ? -5.98 -13.812 -7.484 1 95.25 111 VAL B N 1
ATOM 1971 C CA . VAL B 1 111 ? -6.598 -12.68 -8.172 1 95.25 111 VAL B CA 1
ATOM 1972 C C . VAL B 1 111 ? -8.102 -12.922 -8.312 1 95.25 111 VAL B C 1
ATOM 1974 O O . VAL B 1 111 ? -8.539 -14.062 -8.477 1 95.25 111 VAL B O 1
ATOM 1977 N N . CYS B 1 112 ? -8.82 -11.859 -8.07 1 96.88 112 CYS B N 1
ATOM 1978 C CA . CYS B 1 112 ? -10.25 -11.867 -8.359 1 96.88 112 CYS B CA 1
ATOM 1979 C C . CYS B 1 112 ? -10.609 -10.781 -9.367 1 96.88 112 CYS B C 1
ATOM 1981 O O . CYS B 1 112 ? -9.969 -9.727 -9.398 1 96.88 112 CYS B O 1
ATOM 1983 N N . ASN B 1 113 ? -11.625 -11.125 -10.18 1 96.5 113 ASN B N 1
ATOM 1984 C CA . ASN B 1 113 ? -12.094 -10.086 -11.094 1 96.5 113 ASN B CA 1
ATOM 1985 C C . ASN B 1 113 ? -12.82 -8.969 -10.344 1 96.5 113 ASN B C 1
ATOM 1987 O O . ASN B 1 113 ? -12.992 -9.039 -9.133 1 96.5 113 ASN B O 1
ATOM 1991 N N . PHE B 1 114 ? -13.227 -7.906 -11.109 1 93.62 114 PHE B N 1
ATOM 1992 C CA . PHE B 1 114 ? -13.664 -6.633 -10.555 1 93.62 114 PHE B CA 1
ATOM 1993 C C . PHE B 1 114 ? -14.859 -6.824 -9.633 1 93.62 114 PHE B C 1
ATOM 1995 O O . PHE B 1 114 ? -15.07 -6.047 -8.703 1 93.62 114 PHE B O 1
ATOM 2002 N N . ASN B 1 115 ? -15.602 -7.836 -9.828 1 94.12 115 ASN B N 1
ATOM 2003 C CA . ASN B 1 115 ? -16.781 -8.047 -8.992 1 94.12 115 ASN B CA 1
ATOM 2004 C C . ASN B 1 115 ? -16.578 -9.219 -8.031 1 94.12 115 ASN B C 1
ATOM 2006 O O . ASN B 1 115 ? -17.5 -9.586 -7.293 1 94.12 115 ASN B O 1
ATOM 2010 N N . GLY B 1 116 ? -15.398 -9.781 -7.996 1 95.25 116 GLY B N 1
ATOM 2011 C CA . GLY B 1 116 ? -15.031 -10.812 -7.035 1 95.25 116 GLY B CA 1
ATOM 2012 C C . GLY B 1 116 ? -15.656 -12.156 -7.332 1 95.25 116 GLY B C 1
ATOM 2013 O O . GLY B 1 116 ? -15.562 -13.086 -6.527 1 95.25 116 GLY B O 1
ATOM 2014 N N . THR B 1 117 ? -16.359 -12.336 -8.469 1 94.88 117 THR B N 1
ATOM 2015 C CA . THR B 1 117 ? -17.094 -13.562 -8.766 1 94.88 117 THR B CA 1
ATOM 2016 C C . THR B 1 117 ? -16.156 -14.672 -9.219 1 94.88 117 THR B C 1
ATOM 2018 O O . THR B 1 117 ? -16.438 -15.852 -9.031 1 94.88 117 THR B O 1
ATOM 2021 N N . VAL B 1 118 ? -15.086 -14.344 -9.898 1 96.62 118 VAL B N 1
ATOM 2022 C CA . VAL B 1 118 ? -14.07 -15.305 -10.32 1 96.62 118 VAL B CA 1
ATOM 2023 C C . VAL B 1 118 ? -12.742 -14.992 -9.641 1 96.62 118 VAL B C 1
ATOM 2025 O O . VAL B 1 118 ? -12.211 -13.883 -9.781 1 96.62 118 VAL B O 1
ATOM 2028 N N . CYS B 1 119 ? -12.305 -16 -8.961 1 96.38 119 CYS B N 1
ATOM 2029 C CA . CYS B 1 119 ? -11.016 -15.898 -8.297 1 96.38 119 CYS B CA 1
ATOM 2030 C C . CYS B 1 119 ? -10.125 -17.078 -8.656 1 96.38 119 CYS B C 1
ATOM 2032 O O . CYS B 1 119 ? -10.594 -18.219 -8.742 1 96.38 119 CYS B O 1
ATOM 2034 N N . VAL B 1 120 ? -8.82 -16.719 -8.914 1 93.88 120 VAL B N 1
ATOM 2035 C CA . VAL B 1 120 ? -7.859 -17.734 -9.297 1 93.88 120 VAL B CA 1
ATOM 2036 C C . VAL B 1 120 ? -6.562 -17.547 -8.516 1 93.88 120 VAL B C 1
ATOM 2038 O O . VAL B 1 120 ? -6.09 -16.422 -8.352 1 93.88 120 VAL B O 1
ATOM 2041 N N . THR B 1 121 ? -5.984 -18.688 -8.055 1 93.62 121 THR B N 1
ATOM 2042 C CA . THR B 1 121 ? -4.664 -18.625 -7.445 1 93.62 121 THR B CA 1
ATOM 2043 C C . THR B 1 121 ? -3.584 -18.422 -8.5 1 93.62 121 THR B C 1
ATOM 2045 O O . THR B 1 121 ? -3.514 -19.172 -9.477 1 93.62 121 THR B O 1
ATOM 2048 N N . LEU B 1 122 ? -2.775 -17.375 -8.297 1 90.5 122 LEU B N 1
ATOM 2049 C CA . LEU B 1 122 ? -1.72 -17.062 -9.258 1 90.5 122 LEU B CA 1
ATOM 2050 C C . LEU B 1 122 ? -0.405 -17.719 -8.844 1 90.5 122 LEU B C 1
ATOM 2052 O O . LEU B 1 122 ? 0.327 -18.234 -9.688 1 90.5 122 LEU B O 1
ATOM 2056 N N . ILE B 1 123 ? -0.103 -17.594 -7.617 1 89.44 123 ILE B N 1
ATOM 2057 C CA . ILE B 1 123 ? 1.157 -18.094 -7.082 1 89.44 123 ILE B CA 1
ATOM 2058 C C . ILE B 1 123 ? 0.899 -18.859 -5.789 1 89.44 123 ILE B C 1
ATOM 2060 O O . ILE B 1 123 ? 0.264 -18.344 -4.867 1 89.44 123 ILE B O 1
ATOM 2064 N N . ASP B 1 124 ? 1.365 -20 -5.719 1 86.69 124 ASP B N 1
ATOM 2065 C CA . ASP B 1 124 ? 1.206 -20.797 -4.504 1 86.69 124 ASP B CA 1
ATOM 2066 C C . ASP B 1 124 ? 2.51 -21.5 -4.137 1 86.69 124 ASP B C 1
ATOM 2068 O O . ASP B 1 124 ? 2.568 -22.219 -3.137 1 86.69 124 ASP B O 1
ATOM 2072 N N . LEU B 1 125 ? 3.521 -21.281 -4.906 1 78.56 125 LEU B N 1
ATOM 2073 C CA . LEU B 1 125 ? 4.781 -21.969 -4.613 1 78.56 125 LEU B CA 1
ATOM 2074 C C . LEU B 1 125 ? 5.871 -20.953 -4.266 1 78.56 125 LEU B C 1
ATOM 2076 O O . LEU B 1 125 ? 5.855 -19.828 -4.758 1 78.56 125 LEU B O 1
ATOM 2080 N N . ASP B 1 126 ? 6.719 -21.312 -3.43 1 80.88 126 ASP B N 1
ATOM 2081 C CA . ASP B 1 126 ? 7.949 -20.594 -3.092 1 80.88 126 ASP B CA 1
ATOM 2082 C C . ASP B 1 126 ? 7.641 -19.234 -2.463 1 80.88 126 ASP B C 1
ATOM 2084 O O . ASP B 1 126 ? 8.375 -18.266 -2.67 1 80.88 126 ASP B O 1
ATOM 2088 N N . LEU B 1 127 ? 6.496 -19.172 -1.921 1 85.12 127 LEU B N 1
ATOM 2089 C CA . LEU B 1 127 ? 6.203 -18 -1.107 1 85.12 127 LEU B CA 1
ATOM 2090 C C . LEU B 1 127 ? 6.414 -18.297 0.374 1 85.12 127 LEU B C 1
ATOM 2092 O O . LEU B 1 127 ? 5.852 -19.25 0.903 1 85.12 127 LEU B O 1
ATOM 2096 N N . HIS B 1 128 ? 7.316 -17.531 0.949 1 85.69 128 HIS B N 1
ATOM 2097 C CA . HIS B 1 128 ? 7.613 -17.656 2.371 1 85.69 128 HIS B CA 1
ATOM 2098 C C . HIS B 1 128 ? 7.148 -16.422 3.139 1 85.69 128 HIS B C 1
ATOM 2100 O O . HIS B 1 128 ? 7.918 -15.469 3.318 1 85.69 128 HIS B O 1
ATOM 2106 N N . ASN B 1 129 ? 5.941 -16.484 3.623 1 86.12 129 ASN B N 1
ATOM 2107 C CA . ASN B 1 129 ? 5.352 -15.391 4.387 1 86.12 129 ASN B CA 1
ATOM 2108 C C . ASN B 1 129 ? 5.281 -14.109 3.564 1 86.12 129 ASN B C 1
ATOM 2110 O O . ASN B 1 129 ? 5.844 -13.086 3.957 1 86.12 129 ASN B O 1
ATOM 2114 N N . PRO B 1 130 ? 4.566 -14.242 2.393 1 88.25 130 PRO B N 1
ATOM 2115 C CA . PRO B 1 130 ? 4.43 -13.031 1.581 1 88.25 130 PRO B CA 1
ATOM 2116 C C . PRO B 1 130 ? 3.764 -11.891 2.34 1 88.25 130 PRO B C 1
ATOM 2118 O O . PRO B 1 130 ? 2.816 -12.109 3.098 1 88.25 130 PRO B O 1
ATOM 2121 N N . MET B 1 131 ? 4.266 -10.68 2.109 1 85.62 131 MET B N 1
ATOM 2122 C CA . MET B 1 131 ? 3.842 -9.547 2.932 1 85.62 131 MET B CA 1
ATOM 2123 C C . MET B 1 131 ? 3.045 -8.539 2.109 1 85.62 131 MET B C 1
ATOM 2125 O O . MET B 1 131 ? 2.135 -7.891 2.627 1 85.62 131 MET B O 1
ATOM 2129 N N . ALA B 1 132 ? 3.441 -8.414 0.854 1 88 132 ALA B N 1
ATOM 2130 C CA . ALA B 1 132 ? 2.824 -7.352 0.061 1 88 132 ALA B CA 1
ATOM 2131 C C . ALA B 1 132 ? 2.789 -7.723 -1.419 1 88 132 ALA B C 1
ATOM 2133 O O . ALA B 1 132 ? 3.553 -8.586 -1.868 1 88 132 ALA B O 1
ATOM 2134 N N . VAL B 1 133 ? 1.871 -7.039 -2.125 1 91 133 VAL B N 1
ATOM 2135 C CA . VAL B 1 133 ? 1.736 -7.199 -3.57 1 91 133 VAL B CA 1
ATOM 2136 C C . VAL B 1 133 ? 1.445 -5.848 -4.215 1 91 133 VAL B C 1
ATOM 2138 O O . VAL B 1 133 ? 0.756 -5.008 -3.629 1 91 133 VAL B O 1
ATOM 2141 N N . ALA B 1 134 ? 2.021 -5.59 -5.344 1 88.44 134 ALA B N 1
ATOM 2142 C CA . ALA B 1 134 ? 1.705 -4.461 -6.211 1 88.44 134 ALA B CA 1
ATOM 2143 C C . ALA B 1 134 ? 1.537 -4.91 -7.66 1 88.44 134 ALA B C 1
ATOM 2145 O O . ALA B 1 134 ? 2.072 -5.949 -8.055 1 88.44 134 ALA B O 1
ATOM 2146 N N . VAL B 1 135 ? 0.756 -4.168 -8.359 1 88.31 135 VAL B N 1
ATOM 2147 C CA . VAL B 1 135 ? 0.478 -4.539 -9.75 1 88.31 135 VAL B CA 1
ATOM 2148 C C . VAL B 1 135 ? 0.807 -3.365 -10.672 1 88.31 135 VAL B C 1
ATOM 2150 O O . VAL B 1 135 ? 0.404 -2.23 -10.406 1 88.31 135 VAL B O 1
ATOM 2153 N N . ASP B 1 136 ? 1.614 -3.65 -11.648 1 84.31 136 ASP B N 1
ATOM 2154 C CA . ASP B 1 136 ? 1.827 -2.729 -12.766 1 84.31 136 ASP B CA 1
ATOM 2155 C C . ASP B 1 136 ? 1.011 -3.143 -13.984 1 84.31 136 ASP B C 1
ATOM 2157 O O . ASP B 1 136 ? 1.416 -4.031 -14.734 1 84.31 136 ASP B O 1
ATOM 2161 N N . PRO B 1 137 ? -0.065 -2.438 -14.242 1 79.38 137 PRO B N 1
ATOM 2162 C CA . PRO B 1 137 ? -0.971 -2.877 -15.305 1 79.38 137 PRO B CA 1
ATOM 2163 C C . PRO B 1 137 ? -0.438 -2.561 -16.703 1 79.38 137 PRO B C 1
ATOM 2165 O O . PRO B 1 137 ? -0.932 -3.105 -17.688 1 79.38 137 PRO B O 1
ATOM 2168 N N . THR B 1 138 ? 0.411 -1.509 -16.906 1 71.19 138 THR B N 1
ATOM 2169 C CA . THR B 1 138 ? 0.825 -1.05 -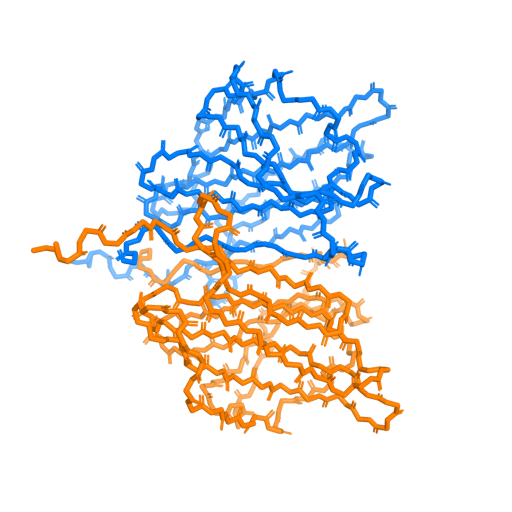18.234 1 71.19 138 THR B CA 1
ATOM 2170 C C . THR B 1 138 ? 2.23 -1.546 -18.562 1 71.19 138 THR B C 1
ATOM 2172 O O . THR B 1 138 ? 2.875 -1.037 -19.484 1 71.19 138 THR B O 1
ATOM 2175 N N . SER B 1 139 ? 2.613 -2.611 -17.906 1 62.78 139 SER B N 1
ATOM 2176 C CA . SER B 1 139 ? 3.943 -3.076 -18.297 1 62.78 139 SER B CA 1
ATOM 2177 C C . SER B 1 139 ? 3.992 -3.463 -19.766 1 62.78 139 SER B C 1
ATOM 2179 O O . SER B 1 139 ? 2.963 -3.781 -20.359 1 62.78 139 SER B O 1
#

InterPro domains:
  IPR000033 LDLR class B repeat [PF00058] (99-137)
  IPR000033 LDLR class B repeat [PS51120] (97-139)
  IPR000033 LDLR class B repeat [SM00135] (75-119)
  IPR011042 Six-bladed beta-propeller, TolB-like [G3DSA:2.120.10.30] (4-139)
  IPR051221 Low-density lipoprotein receptor-related [PTHR22722] (5-138)

Nearest PDB structures (foldseek):
  3s2k-assembly1_B  TM=7.831E-01  e=2.895E-06  Homo sapiens
  8jxj-assembly1_A  TM=7.377E-01  e=1.676E-06  Rattus norvegicus
  1ijq-assembly1_A  TM=7.856E-01  e=3.804E-06  Homo sapiens
  6h16-assembly1_A  TM=7.521E-01  e=1.663E-05  Homo sapiens
  8jxf-assembly1_B  TM=7.865E-01  e=6.882E-05  Rattus norvegicus

Secondary structure (DSSP, 8-state):
---PPPEEEEE-SSEEEEEETTS-EEEEEE--TTPEEEEEEEETTTTEEEEEEE-SS-EEEEEEEE-TTS-EEEEEEE---TTGGGEEEEEE-TTT--EEEEETTTTEEEEE-TTSS-EEEEE-SS-SSEEEEEEETT-/---PPPEEEEEETTEEEEEETTS-EEEEEE--TTPEEEEEEEETTTTEEEEEEE-SS-EEEEEEEE-TTS-EEEEEEE---TTGGGEEEEEE-TTT--EEEEETTTTEEEEE-TTSS-EEEEE-SS-SS--EEEEETT-

Organism: Ophiophagus hannah (NCBI:txid8665)

Radius of gyration: 17.68 Å; Cα contacts (8 Å, |Δi|>4): 725; chains: 2; bounding box: 42×45×46 Å

pLDDT: mean 86.78, std 8.86, range [37.53, 96.88]

Foldseek 3Di:
DPPAADWDWDDDQFWIWIAHPVGHTQDIDGDDVQKGWQEWDADPVQQKIWTWIDHPVDIWIKMWHADPSGDTDDMDTQHQAPPSVQFRYWEADPPQLKIWTQRQVQQWIKIAGNNNNDIDTDDRPPRDRDHYDYDDPPD/DPPAADWDWDDDQFWIWIAGPVGHTQDIDGDDVQKGWQEWDADPVQQKIWTWIDHPVDIWIKMWHADPSGDTDDMDTQHQAPPSVQFRYWEADPPQLKIWTQRQVQQWIKIAGNNNNDIDTDDRPPRDRDHYDYDDNPD